Protein AF-A0A521H320-F1 (afdb_monomer_lite)

Structure (mmCIF, N/CA/C/O backbone):
data_AF-A0A521H320-F1
#
_entry.id   AF-A0A521H320-F1
#
loop_
_atom_site.group_PDB
_atom_site.id
_atom_site.type_symbol
_atom_site.label_atom_id
_atom_site.label_alt_id
_atom_site.label_comp_id
_atom_site.label_asym_id
_atom_site.label_entity_id
_atom_site.label_seq_id
_atom_site.pdbx_PDB_ins_code
_atom_site.Cartn_x
_atom_site.Cartn_y
_atom_site.Cartn_z
_atom_site.occupancy
_atom_site.B_iso_or_equiv
_atom_site.auth_seq_id
_atom_site.auth_comp_id
_atom_site.auth_asym_id
_atom_site.auth_atom_id
_atom_site.pdbx_PDB_model_num
ATOM 1 N N . MET A 1 1 ? -1.972 9.508 -14.151 1.00 78.38 1 MET A N 1
ATOM 2 C CA . MET A 1 1 ? -2.881 8.467 -13.636 1.00 78.38 1 MET A CA 1
ATOM 3 C C . MET A 1 1 ? -3.848 8.041 -14.711 1.00 78.38 1 MET A C 1
ATOM 5 O O . MET A 1 1 ? -4.789 8.767 -15.032 1.00 78.38 1 MET A O 1
ATOM 9 N N . LYS A 1 2 ? -3.579 6.862 -15.263 1.00 90.12 2 LYS A N 1
ATOM 10 C CA . LYS A 1 2 ? -4.394 6.186 -16.267 1.00 90.12 2 LYS A CA 1
ATOM 11 C C . LYS A 1 2 ? -5.757 5.791 -15.680 1.00 90.12 2 LYS A C 1
ATOM 13 O O . LYS A 1 2 ? -5.879 5.647 -14.459 1.00 90.12 2 LYS A O 1
ATOM 18 N N . PRO A 1 3 ? -6.789 5.597 -16.524 1.00 93.25 3 PRO A N 1
ATOM 19 C CA . PRO A 1 3 ? -8.136 5.251 -16.061 1.00 93.25 3 PRO A CA 1
ATOM 20 C C . PRO A 1 3 ? -8.188 4.002 -15.168 1.00 93.25 3 PRO A C 1
ATOM 22 O O . PRO A 1 3 ? -8.971 3.945 -14.222 1.00 93.25 3 PRO A O 1
ATOM 25 N N . GLU A 1 4 ? -7.335 3.012 -15.435 1.00 88.62 4 GLU A N 1
ATOM 26 C CA . GLU A 1 4 ? -7.259 1.773 -14.656 1.00 88.62 4 GLU A CA 1
ATOM 27 C C . GLU A 1 4 ? -6.701 2.007 -13.243 1.00 88.62 4 GLU A C 1
ATOM 29 O O . GLU A 1 4 ? -7.351 1.644 -12.260 1.00 88.62 4 GLU A O 1
ATOM 34 N N . THR A 1 5 ? -5.595 2.748 -13.125 1.00 92.69 5 THR A N 1
ATOM 35 C CA . THR A 1 5 ? -5.015 3.174 -11.842 1.00 92.69 5 THR A CA 1
ATOM 36 C C . THR A 1 5 ? -5.993 4.031 -11.033 1.00 92.69 5 THR A C 1
ATOM 38 O O . THR A 1 5 ? -6.102 3.887 -9.816 1.00 92.69 5 THR A O 1
ATOM 41 N N . GLN A 1 6 ? -6.763 4.911 -11.689 1.00 94.06 6 GLN A N 1
ATOM 42 C CA . GLN A 1 6 ? -7.816 5.701 -11.029 1.00 94.06 6 GLN A CA 1
ATOM 43 C C . GLN A 1 6 ? -8.931 4.820 -10.459 1.00 94.06 6 GLN A C 1
ATOM 45 O O . GLN A 1 6 ? -9.415 5.064 -9.351 1.00 94.06 6 GLN A O 1
ATOM 50 N N . LYS A 1 7 ? -9.331 3.778 -11.195 1.00 93.94 7 LYS A N 1
ATOM 51 C CA . LYS A 1 7 ? -10.334 2.813 -10.739 1.00 93.94 7 LYS A CA 1
ATOM 52 C C . LYS A 1 7 ? -9.840 2.032 -9.519 1.00 93.94 7 LYS A C 1
ATOM 54 O O . LYS A 1 7 ? -10.601 1.881 -8.563 1.00 93.94 7 LYS A O 1
ATOM 59 N N . GLN A 1 8 ? -8.586 1.581 -9.524 1.00 93.06 8 GLN A N 1
ATOM 60 C CA . GLN A 1 8 ? -7.976 0.916 -8.367 1.00 93.06 8 GLN A CA 1
ATOM 61 C C . GLN A 1 8 ? -7.874 1.857 -7.168 1.00 93.06 8 GLN A C 1
ATOM 63 O O . GLN A 1 8 ? -8.311 1.486 -6.085 1.00 93.06 8 GLN A O 1
ATOM 68 N N . TYR A 1 9 ? -7.438 3.103 -7.366 1.00 95.44 9 TYR A N 1
ATOM 69 C CA . TYR A 1 9 ? -7.402 4.106 -6.301 1.00 95.44 9 TYR A CA 1
ATOM 70 C C . TYR A 1 9 ? -8.776 4.315 -5.650 1.00 95.44 9 TYR A C 1
ATOM 72 O O . TYR A 1 9 ? -8.900 4.313 -4.425 1.00 95.44 9 TYR A O 1
ATOM 80 N N . ALA A 1 10 ? -9.834 4.443 -6.457 1.00 95.94 10 ALA A N 1
ATOM 81 C CA . ALA A 1 10 ? -11.194 4.586 -5.945 1.00 95.94 10 ALA A CA 1
ATOM 82 C C . ALA A 1 10 ? -11.660 3.348 -5.153 1.00 95.94 10 ALA A C 1
ATOM 84 O O . ALA A 1 10 ? -12.340 3.489 -4.132 1.00 95.94 10 ALA A O 1
ATOM 85 N N . ALA A 1 11 ? -11.285 2.143 -5.596 1.00 94.62 11 ALA A N 1
ATOM 86 C CA . ALA A 1 11 ? -11.575 0.900 -4.885 1.00 94.62 11 ALA A CA 1
ATOM 87 C C . ALA A 1 11 ? -10.834 0.827 -3.538 1.00 94.62 11 ALA A C 1
ATOM 89 O O . ALA A 1 11 ? -11.471 0.575 -2.512 1.00 94.62 11 ALA A O 1
ATOM 90 N N . THR A 1 12 ? -9.536 1.144 -3.518 1.00 94.94 12 THR A N 1
ATOM 91 C CA . THR A 1 12 ? -8.726 1.222 -2.294 1.00 94.94 12 THR A CA 1
ATOM 92 C C . THR A 1 12 ? -9.302 2.234 -1.317 1.00 94.94 12 THR A C 1
ATOM 94 O O . THR A 1 12 ? -9.517 1.915 -0.150 1.00 94.94 12 THR A O 1
ATOM 97 N N . LEU A 1 13 ? -9.676 3.426 -1.788 1.00 95.62 13 LEU A N 1
ATOM 98 C CA . LEU A 1 13 ? -10.275 4.455 -0.940 1.00 95.62 13 LEU A CA 1
ATOM 99 C C . LEU A 1 13 ? -11.570 3.973 -0.266 1.00 95.62 13 LEU A C 1
ATOM 101 O O . LEU A 1 13 ? -11.841 4.319 0.883 1.00 95.62 13 LEU A O 1
ATOM 105 N N . LYS A 1 14 ? -12.384 3.170 -0.960 1.00 95.44 14 LYS A N 1
ATOM 106 C CA . LYS A 1 14 ? -13.608 2.597 -0.385 1.00 95.44 14 LYS A CA 1
ATOM 107 C C . LYS A 1 14 ? -13.296 1.616 0.750 1.00 95.44 14 LYS A C 1
ATOM 109 O O . LYS A 1 14 ? -13.988 1.647 1.765 1.00 95.44 14 LYS A O 1
ATOM 114 N N . ILE A 1 15 ? -12.270 0.783 0.587 1.00 94.31 15 ILE A N 1
ATOM 115 C CA . ILE A 1 15 ? -11.821 -0.171 1.612 1.00 94.31 15 ILE A CA 1
ATOM 116 C C . ILE A 1 15 ? -11.280 0.578 2.833 1.00 94.31 15 ILE A C 1
ATOM 118 O O . ILE A 1 15 ? -11.701 0.305 3.954 1.00 94.31 15 ILE A O 1
ATOM 122 N N . PHE A 1 16 ? -10.446 1.598 2.623 1.00 93.56 16 PHE A N 1
ATOM 123 C CA . PHE A 1 16 ? -9.891 2.399 3.718 1.00 93.56 16 PHE A CA 1
ATOM 124 C C . PHE A 1 16 ? -10.961 3.170 4.492 1.00 93.56 16 PHE A C 1
ATOM 126 O O . PHE A 1 16 ? -10.922 3.195 5.714 1.00 93.56 16 PHE A O 1
ATOM 133 N N . LYS A 1 17 ? -11.995 3.692 3.821 1.00 94.81 17 LYS A N 1
ATOM 134 C CA . LYS A 1 17 ? -13.150 4.289 4.516 1.00 94.81 17 LYS A CA 1
ATOM 135 C C . LYS A 1 17 ? -13.874 3.294 5.428 1.00 94.81 17 LYS A C 1
ATOM 137 O O . LYS A 1 17 ? -14.366 3.685 6.485 1.00 94.81 17 LYS A O 1
ATOM 142 N N . ALA A 1 18 ? -13.971 2.026 5.027 1.00 91.31 18 ALA A N 1
ATOM 143 C CA . ALA A 1 18 ? -14.556 0.985 5.869 1.00 91.31 18 ALA A CA 1
ATOM 144 C C . ALA A 1 18 ? -13.648 0.657 7.068 1.00 91.31 18 ALA A C 1
ATOM 146 O O . ALA A 1 18 ? -14.144 0.554 8.191 1.00 91.31 18 ALA A O 1
ATOM 147 N N . ALA A 1 19 ? -12.331 0.586 6.851 1.00 91.56 19 ALA A N 1
ATOM 148 C CA . ALA A 1 19 ? -11.344 0.408 7.913 1.00 91.56 19 ALA A CA 1
ATOM 149 C C . ALA A 1 19 ? -11.353 1.579 8.920 1.00 91.56 19 ALA A C 1
ATOM 151 O O . ALA A 1 19 ? -11.377 1.351 10.128 1.00 91.56 19 ALA A O 1
ATOM 152 N N . ASP A 1 20 ? -11.446 2.827 8.456 1.00 92.94 20 ASP A N 1
ATOM 153 C CA . ASP A 1 20 ? -11.560 4.018 9.313 1.00 92.94 20 ASP A CA 1
ATOM 154 C C . ASP A 1 20 ? -12.835 3.995 10.163 1.00 92.94 20 ASP A C 1
ATOM 156 O O . ASP A 1 20 ? -12.828 4.346 11.351 1.00 92.94 20 ASP A O 1
ATOM 160 N N . ALA A 1 21 ? -13.950 3.555 9.571 1.00 92.75 21 ALA A N 1
ATOM 161 C CA . ALA A 1 21 ? -15.203 3.377 10.290 1.00 92.75 21 ALA A CA 1
ATOM 162 C C . ALA A 1 21 ? -15.075 2.290 11.368 1.00 92.75 21 ALA A C 1
ATOM 164 O O . ALA A 1 21 ? -15.559 2.486 12.484 1.00 92.75 21 ALA A O 1
ATOM 165 N N . TYR A 1 22 ? -14.392 1.183 11.066 1.00 92.94 22 TYR A N 1
ATOM 166 C CA . TYR A 1 22 ? -14.080 0.127 12.030 1.00 92.94 22 TYR A CA 1
ATOM 167 C C . TYR A 1 22 ? -13.218 0.648 13.193 1.00 92.94 22 TYR A C 1
ATOM 169 O O . TYR A 1 22 ? -13.598 0.489 14.354 1.00 92.94 22 TYR A O 1
ATOM 177 N N . ILE A 1 23 ? -12.122 1.359 12.904 1.00 92.88 23 ILE A N 1
ATOM 178 C CA . ILE A 1 23 ? -11.243 1.968 13.920 1.00 92.88 23 ILE A CA 1
ATOM 179 C C . ILE A 1 23 ? -12.038 2.930 14.811 1.00 92.88 23 ILE A C 1
ATOM 181 O O . ILE A 1 23 ? -11.928 2.900 16.038 1.00 92.88 23 ILE A O 1
ATOM 185 N N . SER A 1 24 ? -12.900 3.747 14.204 1.00 94.69 24 SER A N 1
ATOM 186 C CA . SER A 1 24 ? -13.775 4.667 14.933 1.00 94.69 24 SER A CA 1
ATOM 187 C C . SER A 1 24 ? -14.763 3.937 15.847 1.00 94.69 24 SER A C 1
ATOM 189 O O . SER A 1 24 ? -15.049 4.412 16.945 1.00 94.69 24 SER A O 1
ATOM 191 N N . GLN A 1 25 ? -15.303 2.790 15.424 1.00 94.12 25 GLN A N 1
ATOM 192 C CA . GLN A 1 25 ? -16.171 1.969 16.272 1.00 94.12 25 GLN A CA 1
ATOM 193 C C . GLN A 1 25 ? -15.406 1.343 17.437 1.00 94.12 25 GLN A C 1
ATOM 195 O O . GLN A 1 25 ? -15.910 1.373 18.557 1.00 94.12 25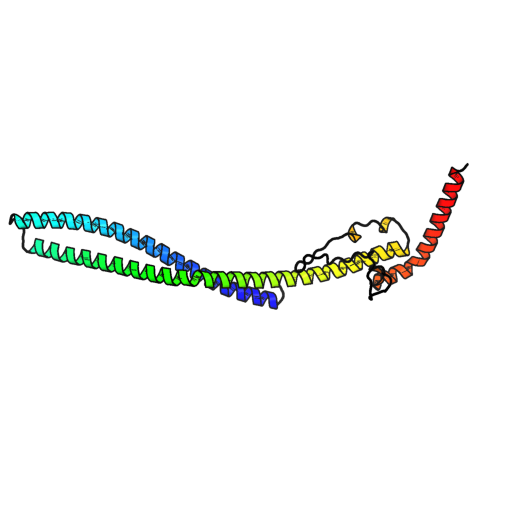 GLN A O 1
ATOM 200 N N . HIS A 1 26 ? -14.198 0.830 17.194 1.00 93.62 26 HIS A N 1
ATOM 201 C CA . HIS A 1 26 ? -13.349 0.274 18.245 1.00 93.62 26 HIS A CA 1
ATOM 202 C C . HIS A 1 26 ? -13.028 1.327 19.310 1.00 93.62 26 HIS A C 1
ATOM 204 O O . HIS A 1 26 ? -13.261 1.103 20.496 1.00 93.62 26 HIS A O 1
ATOM 210 N N . ARG A 1 27 ? -12.627 2.529 18.880 1.00 95.00 27 ARG A N 1
ATOM 211 C CA . ARG A 1 27 ? -12.367 3.659 19.778 1.00 95.00 27 ARG A CA 1
ATOM 212 C C . ARG A 1 27 ? -13.579 4.014 20.641 1.00 95.00 27 ARG A C 1
ATOM 214 O O . ARG A 1 27 ? -13.430 4.214 21.840 1.00 95.00 27 ARG A O 1
ATOM 221 N N . LYS A 1 28 ? -14.783 4.051 20.061 1.00 96.00 28 LYS A N 1
ATOM 222 C CA . LYS A 1 28 ? -16.021 4.316 20.818 1.00 96.00 28 LYS A CA 1
ATOM 223 C C . LYS A 1 28 ? -16.309 3.245 21.869 1.00 96.00 28 LYS A C 1
ATOM 225 O O . LYS A 1 28 ? -16.857 3.565 22.917 1.00 96.00 28 LYS A O 1
ATOM 230 N N . VAL A 1 29 ? -15.978 1.984 21.590 1.00 95.38 29 VAL A N 1
ATOM 231 C CA . VAL A 1 29 ? -16.122 0.897 22.568 1.00 95.38 29 VAL A CA 1
ATOM 232 C C . VAL A 1 29 ? -15.128 1.077 23.713 1.00 95.38 29 VAL A C 1
ATOM 234 O O . VAL A 1 29 ? -15.532 0.982 24.868 1.00 95.38 29 VAL A O 1
ATOM 237 N N . ASP A 1 30 ? -13.873 1.415 23.420 1.00 94.38 30 ASP A N 1
ATOM 238 C CA . ASP A 1 30 ? -12.865 1.687 24.453 1.00 94.38 30 ASP A CA 1
ATOM 239 C C . ASP A 1 30 ? -13.239 2.909 25.317 1.00 94.38 30 ASP A C 1
ATOM 241 O O . ASP A 1 30 ? -13.149 2.859 26.544 1.00 94.38 30 ASP A O 1
ATOM 245 N N . GLU A 1 31 ? -13.744 3.982 24.698 1.00 96.75 31 GLU A N 1
ATOM 246 C CA . GLU A 1 31 ? -14.279 5.157 25.400 1.00 96.75 31 GLU A CA 1
ATOM 247 C C . GLU A 1 31 ? -15.488 4.793 26.283 1.00 96.75 31 GLU A C 1
ATOM 249 O O . GLU A 1 31 ? -15.588 5.263 27.417 1.00 96.75 31 GLU A O 1
ATOM 254 N N . ALA A 1 32 ? -16.378 3.913 25.810 1.00 96.44 32 ALA A N 1
ATOM 255 C CA . ALA A 1 32 ? -17.513 3.429 26.595 1.00 96.44 32 ALA A CA 1
ATOM 256 C C . ALA A 1 32 ? -17.074 2.579 27.798 1.00 96.44 32 ALA A C 1
ATOM 258 O O . ALA A 1 32 ? -17.649 2.721 28.875 1.00 96.44 32 ALA A O 1
ATOM 259 N N . PHE A 1 33 ? -16.037 1.746 27.657 1.00 96.94 33 PHE A N 1
ATOM 260 C CA . PHE A 1 33 ? -15.447 1.026 28.791 1.00 96.94 33 PHE A CA 1
ATOM 261 C C . PHE A 1 33 ? -14.848 1.978 29.827 1.00 96.94 33 PHE A C 1
ATOM 263 O O . PHE A 1 33 ? -15.063 1.788 31.023 1.00 96.94 33 PHE A O 1
ATOM 270 N N . ALA A 1 34 ? -14.131 3.014 29.383 1.00 96.19 34 ALA A N 1
ATOM 271 C CA . ALA A 1 34 ? -13.570 4.016 30.283 1.00 96.19 34 ALA A CA 1
ATOM 272 C C . ALA A 1 34 ? -14.672 4.772 31.046 1.00 96.19 34 ALA A C 1
ATOM 274 O O . ALA A 1 34 ? -14.567 4.952 32.258 1.00 96.19 34 ALA A O 1
ATOM 275 N N . ALA A 1 35 ? -15.753 5.162 30.363 1.00 96.62 35 ALA A N 1
ATOM 276 C CA . ALA A 1 35 ? -16.901 5.810 30.993 1.00 96.62 35 ALA A CA 1
ATOM 277 C C . ALA A 1 35 ? -17.607 4.890 32.005 1.00 96.62 35 ALA A C 1
ATOM 279 O O . ALA A 1 35 ? -17.913 5.320 33.117 1.00 96.62 35 ALA A O 1
ATOM 280 N N . LEU A 1 36 ? -17.804 3.616 31.649 1.00 95.31 36 LEU A N 1
ATOM 281 C CA . LEU A 1 36 ? -18.411 2.620 32.530 1.00 95.31 36 LEU A CA 1
ATOM 282 C C . LEU A 1 36 ? -17.576 2.400 33.801 1.00 95.31 36 LEU A C 1
ATOM 284 O O . LEU A 1 36 ? -18.128 2.242 34.886 1.00 95.31 36 LEU A O 1
ATOM 288 N N . GLU A 1 37 ? -16.247 2.409 33.690 1.00 94.38 37 GLU A N 1
ATOM 289 C CA . GLU A 1 37 ? -15.359 2.256 34.845 1.00 94.38 37 GLU A CA 1
ATOM 290 C C . GLU A 1 37 ? -15.446 3.456 35.801 1.00 94.38 37 GLU A C 1
ATOM 292 O O . GLU A 1 37 ? -15.471 3.272 37.018 1.00 94.38 37 GLU A O 1
ATOM 297 N N . VAL A 1 38 ? -15.572 4.675 35.270 1.00 95.94 38 VAL A N 1
ATOM 298 C CA . VAL A 1 38 ? -15.814 5.881 36.081 1.00 95.94 38 VAL A CA 1
ATOM 299 C C . VAL A 1 38 ? -17.156 5.783 36.813 1.00 95.94 38 VAL A C 1
ATOM 301 O O . VAL A 1 38 ? -17.226 6.053 38.014 1.00 95.94 38 VAL A O 1
ATOM 304 N N . GLU A 1 39 ? -18.214 5.360 36.117 1.00 94.00 39 GLU A N 1
ATOM 305 C CA . GLU A 1 39 ? -19.542 5.168 36.711 1.00 94.00 39 GLU A CA 1
ATOM 306 C C . GLU A 1 39 ? -19.518 4.091 37.804 1.00 94.00 39 GLU A C 1
ATOM 308 O O . GLU A 1 39 ? -20.042 4.307 38.898 1.00 94.00 39 GLU A O 1
ATOM 313 N N . ARG A 1 40 ? -18.829 2.970 37.555 1.00 94.12 40 ARG A N 1
ATOM 314 C CA . ARG A 1 40 ? -18.627 1.892 38.532 1.00 94.12 40 ARG A CA 1
ATOM 315 C C . ARG A 1 40 ? -17.945 2.400 39.795 1.00 94.12 40 ARG A C 1
ATOM 317 O O . ARG A 1 40 ? -18.420 2.121 40.890 1.00 94.12 40 ARG A O 1
ATOM 324 N N . GLN A 1 41 ? -16.864 3.166 39.667 1.00 93.56 41 GLN A N 1
ATOM 325 C CA . GLN A 1 41 ? -16.141 3.710 40.820 1.00 93.56 41 GLN A CA 1
ATOM 326 C C . GLN A 1 41 ? -16.995 4.693 41.632 1.00 93.56 41 GLN A C 1
ATOM 328 O O . GLN A 1 41 ? -16.996 4.643 42.865 1.00 93.56 41 GLN A O 1
ATOM 333 N N . ALA A 1 42 ? -17.743 5.572 40.957 1.00 92.88 42 ALA A N 1
ATOM 334 C CA . ALA A 1 42 ? -18.652 6.508 41.614 1.00 92.88 42 ALA A CA 1
ATOM 335 C C . ALA A 1 42 ? -19.774 5.772 42.364 1.00 92.88 42 ALA A C 1
ATOM 337 O O . ALA A 1 42 ? -20.073 6.086 43.518 1.00 92.88 42 ALA A O 1
ATOM 338 N N . MET A 1 43 ? -20.347 4.753 41.726 1.00 92.12 43 MET A N 1
ATOM 339 C CA . MET A 1 43 ? -21.392 3.917 42.296 1.00 92.12 43 MET A CA 1
ATOM 340 C C . MET A 1 43 ? -20.882 3.094 43.487 1.00 92.12 43 MET A C 1
ATOM 342 O O . MET A 1 43 ? -21.518 3.108 44.536 1.00 92.12 43 MET A O 1
ATOM 346 N N . GLU A 1 44 ? -19.703 2.473 43.403 1.00 91.44 44 GLU A N 1
ATOM 347 C CA . GLU A 1 44 ? -19.098 1.742 44.526 1.00 91.44 44 GLU A CA 1
ATOM 348 C C . GLU A 1 44 ? -18.850 2.630 45.743 1.00 91.44 44 GLU A C 1
ATOM 350 O O . GLU A 1 44 ? -19.045 2.196 46.881 1.00 91.44 44 GLU A O 1
ATOM 355 N N . LYS A 1 45 ? -18.428 3.878 45.520 1.00 93.38 45 LYS A N 1
ATOM 356 C CA . LYS A 1 45 ? -18.276 4.851 46.601 1.00 93.38 45 LYS A CA 1
ATOM 357 C C . LYS A 1 45 ? -19.627 5.151 47.259 1.00 93.38 45 LYS A C 1
ATOM 359 O O . LYS A 1 45 ? -19.738 5.019 48.476 1.00 93.38 45 LYS A O 1
ATOM 364 N N . GLY A 1 46 ? -20.651 5.473 46.466 1.00 91.06 46 GLY A N 1
ATOM 365 C CA . GLY A 1 46 ? -21.999 5.741 46.976 1.00 91.06 46 GLY A CA 1
ATOM 366 C C . GLY A 1 46 ? -22.629 4.532 47.679 1.00 91.06 46 GLY A C 1
ATOM 367 O O . GLY A 1 46 ? -23.281 4.678 48.709 1.00 91.06 46 GLY A O 1
ATOM 368 N N . HIS A 1 47 ? -22.384 3.317 47.181 1.00 92.94 47 HIS A N 1
ATOM 369 C CA . HIS A 1 47 ? -22.853 2.072 47.795 1.00 92.94 47 HIS A CA 1
ATOM 370 C C . HIS A 1 47 ? -22.186 1.812 49.141 1.00 92.94 47 HIS A C 1
ATOM 372 O O . HIS A 1 47 ? -22.870 1.429 50.085 1.00 92.94 47 HIS A O 1
ATOM 378 N N . LYS A 1 48 ? -20.876 2.055 49.268 1.00 92.69 48 LYS A N 1
ATOM 379 C CA . LYS A 1 48 ? -20.170 1.949 50.556 1.00 92.69 48 LYS A CA 1
ATOM 380 C C . LYS A 1 48 ? -20.727 2.926 51.588 1.00 92.69 48 LYS A C 1
ATOM 382 O O . LYS A 1 48 ? -20.951 2.532 52.730 1.00 92.69 48 LYS A O 1
ATOM 387 N N . GLU A 1 49 ? -20.966 4.172 51.185 1.00 92.69 49 GLU A N 1
ATOM 388 C CA . GLU A 1 49 ? -21.569 5.197 52.044 1.00 92.69 49 GLU A CA 1
ATOM 389 C C . GLU A 1 49 ? -22.983 4.784 52.481 1.00 92.69 49 GLU A C 1
ATOM 391 O O . GLU A 1 49 ? -23.282 4.784 53.676 1.00 92.69 49 GLU A O 1
ATOM 396 N N . PHE A 1 50 ? -23.817 4.322 51.542 1.00 93.12 50 PHE A N 1
ATOM 397 C CA . PHE A 1 50 ? -25.159 3.822 51.839 1.00 93.12 50 PHE A CA 1
ATOM 398 C C . PHE A 1 50 ? -25.143 2.621 52.794 1.00 93.12 50 PHE A C 1
ATOM 400 O O . PHE A 1 50 ? -25.899 2.605 53.762 1.00 93.12 50 PHE A O 1
ATOM 407 N N . LEU A 1 51 ? -24.273 1.631 52.565 1.00 90.19 51 LEU A N 1
ATOM 408 C CA . LEU A 1 51 ? -24.163 0.447 53.424 1.00 90.19 51 LEU A CA 1
ATOM 409 C C . LEU A 1 51 ? -23.713 0.804 54.845 1.00 90.19 51 LEU A C 1
ATOM 411 O O . LEU A 1 51 ? -24.205 0.205 55.801 1.00 90.19 51 LEU A O 1
ATOM 415 N N . ALA A 1 52 ? -22.832 1.795 55.006 1.00 91.56 52 ALA A N 1
ATOM 416 C CA . ALA A 1 52 ? -22.452 2.296 56.325 1.00 91.56 52 ALA A CA 1
ATOM 417 C C . ALA A 1 52 ? -23.652 2.928 57.051 1.00 91.56 52 ALA A C 1
ATOM 419 O O . ALA A 1 52 ? -23.915 2.609 58.212 1.00 91.56 52 ALA A O 1
ATOM 420 N N . THR A 1 53 ? -24.431 3.772 56.364 1.00 89.81 53 THR A N 1
ATOM 421 C CA . THR A 1 53 ? -25.657 4.364 56.925 1.00 89.81 53 THR A CA 1
ATOM 422 C C . THR A 1 53 ? -26.709 3.303 57.251 1.00 89.81 53 THR A C 1
ATOM 424 O O . THR A 1 53 ? -27.270 3.316 58.345 1.00 89.81 53 THR A O 1
ATOM 427 N N . ALA A 1 54 ? -26.939 2.350 56.348 1.00 89.75 54 ALA A N 1
ATOM 428 C CA . ALA A 1 54 ? -27.865 1.240 56.548 1.00 89.75 54 ALA A CA 1
ATOM 429 C C . ALA A 1 54 ? -27.464 0.369 57.749 1.00 89.75 54 ALA A C 1
ATOM 431 O O . ALA A 1 54 ? -28.316 0.023 58.562 1.00 89.75 54 ALA A O 1
ATOM 432 N N . GLY A 1 55 ? -26.169 0.076 57.913 1.00 88.50 55 GLY A N 1
ATOM 433 C CA . GLY A 1 55 ? -25.652 -0.656 59.070 1.00 88.50 55 GLY A CA 1
ATOM 434 C C . GLY A 1 55 ? -25.877 0.082 60.393 1.00 88.50 55 GLY A C 1
ATOM 435 O O . GLY A 1 55 ? -26.252 -0.538 61.386 1.00 88.50 55 GLY A O 1
ATOM 436 N N . HIS A 1 56 ? -25.721 1.410 60.410 1.00 88.19 56 HIS A N 1
ATOM 437 C CA . HIS A 1 56 ? -26.044 2.224 61.586 1.00 88.19 56 HIS A CA 1
ATOM 438 C C . HIS A 1 56 ? -27.542 2.232 61.914 1.00 88.19 56 HIS A C 1
ATOM 440 O O . HIS A 1 56 ? -27.905 2.177 63.090 1.00 88.19 56 HIS A O 1
ATOM 446 N N . ILE A 1 57 ? -28.404 2.286 60.896 1.00 87.38 57 ILE A N 1
ATOM 447 C CA . ILE A 1 57 ? -29.859 2.209 61.072 1.00 87.38 57 ILE A CA 1
ATOM 448 C C . ILE A 1 57 ? -30.253 0.831 61.614 1.00 87.38 57 ILE A C 1
ATOM 450 O O . ILE A 1 57 ? -30.977 0.760 62.602 1.00 87.38 57 ILE A O 1
ATOM 454 N N . GLU A 1 58 ? -29.723 -0.260 61.056 1.00 84.50 58 GLU A N 1
ATOM 455 C CA . GLU A 1 58 ? -30.020 -1.613 61.546 1.00 84.50 58 GLU A CA 1
ATOM 456 C C . GLU A 1 58 ? -29.515 -1.821 62.984 1.00 84.50 58 GLU A C 1
ATOM 458 O O . GLU A 1 58 ? -30.214 -2.409 63.806 1.00 84.50 58 GLU A O 1
ATOM 463 N N . ALA A 1 59 ? -28.349 -1.272 63.342 1.00 86.75 59 ALA A N 1
ATOM 464 C CA . ALA A 1 59 ? -27.851 -1.316 64.717 1.00 86.75 59 ALA A CA 1
ATOM 465 C C . ALA A 1 59 ? -28.789 -0.597 65.703 1.00 86.75 59 ALA A C 1
ATOM 467 O O . ALA A 1 59 ? -29.082 -1.132 66.772 1.00 86.75 59 ALA A O 1
ATOM 468 N N . ARG A 1 60 ? -29.312 0.584 65.339 1.00 86.12 60 ARG A N 1
ATOM 469 C CA . ARG A 1 60 ? -30.327 1.288 66.144 1.00 86.12 60 ARG A CA 1
ATOM 470 C C . ARG A 1 60 ? -31.652 0.528 66.197 1.00 86.12 60 ARG A C 1
ATOM 472 O O . ARG A 1 60 ? -32.309 0.528 67.235 1.00 86.12 60 ARG A O 1
ATOM 479 N N . ARG A 1 61 ? -32.028 -0.165 65.118 1.00 85.38 61 ARG A N 1
ATOM 480 C CA . ARG A 1 61 ? -33.225 -1.018 65.080 1.00 85.38 61 ARG A CA 1
ATOM 481 C C . ARG A 1 61 ? -33.146 -2.147 66.092 1.00 85.38 61 ARG A C 1
ATOM 483 O O . ARG A 1 61 ? -34.113 -2.388 66.809 1.00 85.38 61 ARG A O 1
ATOM 490 N N . LEU A 1 62 ? -31.983 -2.787 66.204 1.00 84.00 62 LEU A N 1
ATOM 491 C CA . LEU A 1 62 ? -31.727 -3.831 67.200 1.00 84.00 62 LEU A CA 1
ATOM 492 C C . LEU A 1 62 ? -31.786 -3.311 68.646 1.00 84.00 62 LEU A C 1
ATOM 494 O O . LEU A 1 62 ? -32.096 -4.081 69.551 1.00 84.00 62 LEU A O 1
ATOM 498 N N . LEU A 1 63 ? -31.532 -2.016 68.860 1.00 87.00 63 LEU A N 1
ATOM 499 C CA . LEU A 1 63 ? -31.680 -1.336 70.153 1.00 87.00 63 LEU A CA 1
ATOM 500 C C . LEU A 1 63 ? -33.112 -0.828 70.416 1.00 87.00 63 LEU A C 1
ATOM 502 O O . LEU A 1 63 ? -33.391 -0.332 71.504 1.00 87.00 63 LEU A O 1
ATOM 506 N N . GLY A 1 64 ? -34.027 -0.965 69.449 1.00 82.75 64 GLY A N 1
ATOM 507 C CA . GLY A 1 64 ? -35.410 -0.485 69.549 1.00 82.75 64 GLY A CA 1
ATOM 508 C C . GLY A 1 64 ? -35.579 1.022 69.313 1.00 82.75 64 GLY A C 1
ATOM 509 O O . GLY A 1 64 ? -36.617 1.577 69.660 1.00 82.75 64 GLY A O 1
ATOM 510 N N . GLU A 1 65 ? -34.580 1.690 68.730 1.00 82.19 65 GLU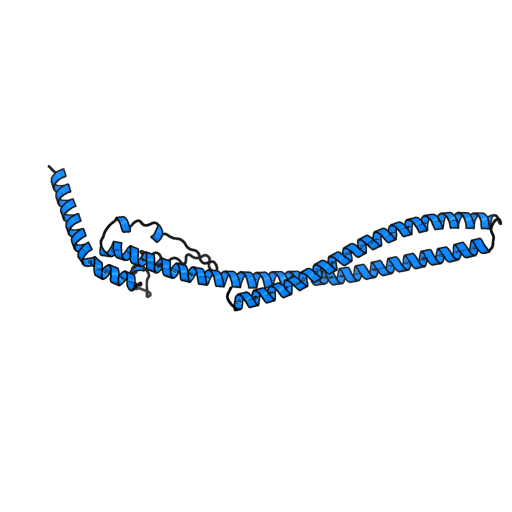 A N 1
ATOM 511 C CA . GLU A 1 65 ? -34.506 3.157 68.608 1.00 82.19 65 GLU A CA 1
ATOM 512 C C . GLU A 1 65 ? -34.939 3.700 67.230 1.00 82.19 65 GLU A C 1
ATOM 514 O O . GLU A 1 65 ? -34.808 4.896 66.969 1.00 82.19 65 GLU A O 1
ATOM 519 N N . THR A 1 66 ? -35.426 2.851 66.321 1.00 76.50 66 THR A N 1
ATOM 520 C CA . THR A 1 66 ? -35.792 3.246 64.944 1.00 76.50 66 THR A CA 1
ATOM 521 C C . THR A 1 66 ? -37.271 3.092 64.647 1.00 76.50 66 THR A C 1
ATOM 523 O O . THR A 1 66 ? -37.960 2.255 65.228 1.00 76.50 66 THR A O 1
ATOM 526 N N . THR A 1 67 ? -37.731 3.831 63.642 1.00 79.62 67 THR A N 1
ATOM 527 C CA . THR A 1 67 ? -39.089 3.731 63.114 1.00 79.62 67 THR A CA 1
ATOM 528 C C . THR A 1 67 ? -39.203 2.666 62.018 1.00 79.62 67 THR A C 1
ATOM 530 O O . THR A 1 67 ? -38.224 2.258 61.391 1.00 79.62 67 THR A O 1
ATOM 533 N N . GLU A 1 68 ? -40.429 2.223 61.743 1.00 78.06 68 GLU A N 1
ATOM 534 C CA . GLU A 1 68 ? -40.725 1.323 60.620 1.00 78.06 68 GLU A CA 1
ATOM 535 C C . GLU A 1 68 ? -40.376 1.963 59.259 1.00 78.06 68 GLU A C 1
ATOM 537 O O . GLU A 1 68 ? -39.934 1.276 58.337 1.00 78.06 68 GLU A O 1
ATOM 542 N N . ALA A 1 69 ? -40.471 3.295 59.166 1.00 80.81 69 ALA A N 1
ATOM 543 C CA . ALA A 1 69 ? -40.072 4.068 57.992 1.00 80.81 69 ALA A CA 1
ATOM 544 C C . ALA A 1 69 ? -38.567 3.942 57.685 1.00 80.81 69 ALA A C 1
ATOM 546 O O . ALA A 1 69 ? -38.196 3.779 56.522 1.00 80.81 69 ALA A O 1
ATOM 547 N N . ASP A 1 70 ? -37.707 3.921 58.711 1.00 82.69 70 ASP A N 1
ATOM 548 C CA . ASP A 1 70 ? -36.253 3.768 58.541 1.00 82.69 70 ASP A CA 1
ATOM 549 C C . ASP A 1 70 ? -35.900 2.399 57.929 1.00 82.69 70 ASP A C 1
ATOM 551 O O . ASP A 1 70 ? -35.044 2.287 57.048 1.00 82.69 70 ASP A O 1
ATOM 555 N N . SER A 1 71 ? -36.614 1.348 58.342 1.00 81.25 71 SER A N 1
ATOM 556 C CA . SER A 1 71 ? -36.420 -0.018 57.829 1.00 81.25 71 SER A CA 1
ATOM 557 C C . SER A 1 71 ? -36.879 -0.161 56.372 1.00 81.25 71 SER A C 1
ATOM 559 O O . SER A 1 71 ? -36.221 -0.819 55.557 1.00 81.25 71 SER A O 1
ATOM 561 N N . GLN A 1 72 ? -38.000 0.477 56.017 1.00 85.88 72 GLN A N 1
ATOM 562 C C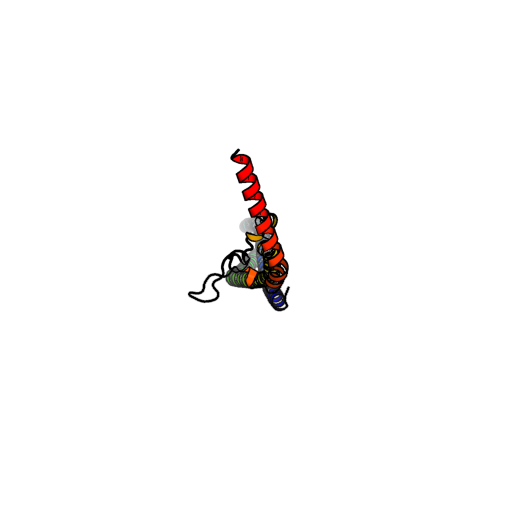A . GLN A 1 72 ? -38.492 0.516 54.637 1.00 85.88 72 GLN A CA 1
ATOM 563 C C . GLN A 1 72 ? -37.532 1.279 53.717 1.00 85.88 72 GLN A C 1
ATOM 565 O O . GLN A 1 72 ? -37.252 0.819 52.608 1.00 85.88 72 GLN A O 1
ATOM 570 N N . GLN A 1 73 ? -36.967 2.394 54.189 1.00 87.31 73 GLN A N 1
ATOM 571 C CA . GLN A 1 73 ? -35.999 3.186 53.432 1.00 87.31 73 GLN A CA 1
ATOM 572 C C . GLN A 1 73 ? -34.706 2.405 53.146 1.00 87.31 73 GLN A C 1
ATOM 574 O O . GLN A 1 73 ? -34.226 2.412 52.010 1.00 87.31 73 GLN A O 1
ATOM 579 N N . VAL A 1 74 ? -34.167 1.679 54.134 1.00 89.19 74 VAL A N 1
ATOM 580 C CA . VAL A 1 74 ? -32.985 0.819 53.938 1.00 89.19 74 VAL A CA 1
ATOM 581 C C . VAL A 1 74 ? -33.272 -0.303 52.938 1.00 89.19 74 VAL A C 1
ATOM 583 O O . VAL A 1 74 ? -32.474 -0.545 52.033 1.00 89.19 74 VAL A O 1
ATOM 586 N N . SER A 1 75 ? -34.431 -0.955 53.045 1.00 88.75 75 SER A N 1
ATOM 587 C CA . SER A 1 75 ? -34.819 -2.050 52.144 1.00 88.75 75 SER A CA 1
ATOM 588 C C . SER A 1 75 ? -34.956 -1.583 50.690 1.00 88.75 75 SER A C 1
ATOM 590 O O . SER A 1 75 ? -34.455 -2.235 49.771 1.00 88.75 75 SER A O 1
ATOM 592 N N . ALA A 1 76 ? -35.588 -0.424 50.475 1.00 90.19 76 ALA A N 1
ATOM 593 C CA . ALA A 1 76 ? -35.713 0.189 49.156 1.00 90.19 76 ALA A CA 1
ATOM 594 C C . ALA A 1 76 ? -34.346 0.593 48.576 1.00 90.19 76 ALA A C 1
ATOM 596 O O . ALA A 1 76 ? -34.072 0.334 47.403 1.00 90.19 76 ALA A O 1
ATOM 597 N N . GLY A 1 77 ? -33.459 1.162 49.399 1.00 91.25 77 GLY A N 1
ATOM 598 C CA . GLY A 1 77 ? -32.108 1.525 48.972 1.00 91.25 77 GLY A CA 1
ATOM 599 C C . GLY A 1 77 ? -31.243 0.312 48.608 1.00 91.25 77 GLY A C 1
ATOM 600 O O . GLY A 1 77 ? -30.539 0.350 47.603 1.00 91.25 77 GLY A O 1
ATOM 601 N N . LEU A 1 78 ? -31.348 -0.806 49.339 1.00 91.94 78 LEU A N 1
ATOM 602 C CA . LEU A 1 78 ? -30.652 -2.057 48.997 1.00 91.94 78 LEU A CA 1
ATOM 603 C C . LEU A 1 78 ? -31.121 -2.640 47.654 1.00 91.94 78 LEU A C 1
ATOM 605 O O . LEU A 1 78 ? -30.302 -3.125 46.872 1.00 91.94 78 LEU A O 1
ATOM 609 N N . LEU A 1 79 ? -32.423 -2.564 47.358 1.00 92.69 79 LEU A N 1
ATOM 610 C CA . LEU A 1 79 ? -32.958 -2.960 46.050 1.00 92.69 79 LEU A CA 1
ATOM 611 C C . LEU A 1 79 ? -32.408 -2.077 44.925 1.00 92.69 79 LEU A C 1
ATOM 613 O O . LEU A 1 79 ? -32.025 -2.595 43.878 1.00 92.69 79 LEU A O 1
ATOM 617 N N . GLN A 1 80 ? -32.318 -0.765 45.150 1.00 92.62 80 GLN A N 1
ATOM 618 C CA . GLN A 1 80 ? -31.752 0.175 44.182 1.00 92.62 80 GLN A CA 1
ATOM 619 C C . GLN A 1 80 ? -30.256 -0.078 43.936 1.00 92.62 80 GLN A C 1
ATOM 621 O O . GLN A 1 80 ? -29.814 -0.062 42.790 1.00 92.62 80 GLN A O 1
ATOM 626 N N . VAL A 1 81 ? -29.486 -0.355 44.992 1.00 92.75 81 VAL A N 1
ATOM 627 C CA . VAL A 1 81 ? -28.066 -0.740 44.910 1.00 92.75 81 VAL A CA 1
ATOM 628 C C . VAL A 1 81 ? -27.891 -1.970 44.022 1.00 92.75 81 VAL A C 1
ATOM 630 O O . VAL A 1 81 ? -27.070 -1.957 43.103 1.00 92.75 81 VAL A O 1
ATOM 633 N N . ARG A 1 82 ? -28.701 -3.008 44.253 1.00 92.00 82 ARG A N 1
ATOM 634 C CA . ARG A 1 82 ? -28.675 -4.239 43.460 1.00 92.00 82 ARG A CA 1
ATOM 635 C C . ARG A 1 82 ? -29.046 -3.989 41.996 1.00 92.00 82 ARG A C 1
ATOM 637 O O . ARG A 1 82 ? -28.320 -4.427 41.114 1.00 92.00 82 ARG A O 1
ATOM 644 N N . ASP A 1 83 ? -30.130 -3.260 41.730 1.00 93.94 83 ASP A N 1
ATOM 645 C CA . ASP A 1 83 ? -30.557 -2.927 40.362 1.00 93.94 83 ASP A CA 1
ATOM 646 C C . ASP A 1 83 ? -29.475 -2.137 39.606 1.00 93.94 83 ASP A C 1
ATOM 648 O O . ASP A 1 83 ? -29.188 -2.422 38.444 1.00 93.94 83 ASP A O 1
ATOM 652 N N . GLN A 1 84 ? -28.792 -1.198 40.267 1.00 93.19 84 GLN A N 1
ATOM 653 C CA . GLN A 1 84 ? -27.656 -0.495 39.667 1.00 93.19 84 GLN A CA 1
ATOM 654 C C . GLN A 1 84 ? -26.485 -1.445 39.353 1.00 93.19 84 GLN A C 1
ATOM 656 O O . GLN A 1 84 ? -25.866 -1.315 38.296 1.00 93.19 84 GLN A O 1
ATOM 661 N N . GLN A 1 85 ? -26.174 -2.399 40.240 1.00 92.81 85 GLN A N 1
ATOM 662 C CA . GLN A 1 85 ? -25.115 -3.396 40.018 1.00 92.81 85 GLN A CA 1
ATOM 663 C C . GLN A 1 85 ? -25.441 -4.317 38.844 1.00 92.81 85 GLN A C 1
ATOM 665 O O . GLN A 1 85 ? -24.593 -4.515 37.971 1.00 92.81 85 GLN A O 1
ATOM 670 N N . ASP A 1 86 ? -26.679 -4.804 38.780 1.00 94.44 86 ASP A N 1
ATOM 671 C CA . ASP A 1 86 ? -27.164 -5.654 37.695 1.00 94.44 86 ASP A CA 1
ATOM 672 C C . ASP A 1 86 ? -27.097 -4.907 36.348 1.00 94.44 86 ASP A C 1
ATOM 674 O O . ASP A 1 86 ? -26.640 -5.462 35.344 1.00 94.44 86 ASP A O 1
ATOM 678 N N . ARG A 1 87 ? -27.450 -3.612 36.323 1.00 93.94 87 ARG A N 1
ATOM 679 C CA . ARG A 1 87 ? -27.336 -2.760 35.125 1.00 93.94 87 ARG A CA 1
ATOM 680 C C . ARG A 1 87 ? -25.894 -2.550 34.672 1.00 93.94 87 ARG A C 1
ATOM 682 O O . ARG A 1 87 ? -25.625 -2.691 33.480 1.00 93.94 87 ARG A O 1
ATOM 689 N N . LEU A 1 88 ? -24.964 -2.247 35.584 1.00 94.00 88 LEU A N 1
ATOM 690 C CA . LEU A 1 88 ? -23.547 -2.093 35.226 1.00 94.00 88 LEU A CA 1
ATOM 691 C C . LEU A 1 88 ? -22.941 -3.408 34.729 1.00 94.00 88 LEU A C 1
ATOM 693 O O . LEU A 1 88 ? -22.190 -3.405 33.751 1.00 94.00 88 LEU A O 1
ATOM 697 N N . ALA A 1 89 ? -23.280 -4.533 35.360 1.00 93.25 89 ALA A N 1
ATOM 698 C CA . ALA A 1 89 ? -22.828 -5.849 34.923 1.00 93.25 89 ALA A CA 1
ATOM 699 C C . ALA A 1 89 ? -23.348 -6.182 33.514 1.00 93.25 89 ALA A C 1
ATOM 701 O O . ALA A 1 89 ? -22.571 -6.607 32.654 1.00 93.25 89 ALA A O 1
ATOM 702 N N . ALA A 1 90 ? -24.632 -5.920 33.247 1.00 95.88 90 ALA A N 1
ATOM 703 C CA . ALA A 1 90 ? -25.230 -6.106 31.928 1.00 95.88 90 ALA A CA 1
ATOM 704 C C . ALA A 1 90 ? -24.584 -5.200 30.865 1.00 95.88 90 ALA A C 1
ATOM 706 O O . ALA A 1 90 ? -24.229 -5.674 29.784 1.00 95.88 90 ALA A O 1
ATOM 707 N N . ALA A 1 91 ? -24.367 -3.918 31.178 1.00 95.31 91 ALA A N 1
ATOM 708 C CA . ALA A 1 91 ? -23.712 -2.970 30.279 1.00 95.31 91 ALA A CA 1
ATOM 709 C C . ALA A 1 91 ? -22.268 -3.386 29.958 1.00 95.31 91 ALA A C 1
ATOM 711 O O . ALA A 1 91 ? -21.869 -3.380 28.791 1.00 95.31 91 ALA A O 1
ATOM 712 N N . ARG A 1 92 ? -21.504 -3.834 30.965 1.00 95.88 92 ARG A N 1
ATOM 713 C CA . ARG A 1 92 ? -20.157 -4.383 30.764 1.00 95.88 92 ARG A CA 1
ATOM 714 C C . ARG A 1 92 ? -20.179 -5.603 29.851 1.00 95.88 92 ARG A C 1
ATOM 716 O O . ARG A 1 92 ? -19.410 -5.657 28.899 1.00 95.88 92 ARG A O 1
ATOM 723 N N . SER A 1 93 ? -21.070 -6.561 30.112 1.00 96.50 93 SER A N 1
ATOM 724 C CA . SER A 1 93 ? -21.187 -7.776 29.299 1.00 96.50 93 SER A CA 1
ATOM 725 C C . SER A 1 93 ? -21.534 -7.460 27.842 1.00 96.50 93 SER A C 1
ATOM 727 O O . SER A 1 93 ? -20.986 -8.083 26.935 1.00 96.50 93 SER A O 1
ATOM 729 N N . ALA A 1 94 ? -22.414 -6.485 27.602 1.00 95.94 94 ALA A N 1
ATOM 730 C CA . ALA A 1 94 ? -22.763 -6.049 26.253 1.00 95.94 94 ALA A CA 1
ATOM 731 C C . ALA A 1 94 ? -21.572 -5.396 25.525 1.00 95.94 94 ALA A C 1
ATOM 733 O O . ALA A 1 94 ? -21.372 -5.631 24.331 1.00 95.94 94 ALA A O 1
ATOM 734 N N . LEU A 1 95 ? -20.764 -4.599 26.234 1.00 96.00 95 LEU A N 1
ATOM 735 C CA . LEU A 1 95 ? -19.545 -4.006 25.678 1.00 96.00 95 LEU A CA 1
ATOM 736 C C . LEU A 1 95 ? -18.476 -5.060 25.368 1.00 96.00 95 LEU A C 1
ATOM 738 O O . LEU A 1 95 ? -17.841 -4.968 24.319 1.00 96.00 95 LEU A O 1
ATOM 742 N N . GLU A 1 96 ? -18.306 -6.075 26.219 1.00 96.06 96 GLU A N 1
ATOM 743 C CA . GLU A 1 96 ? -17.359 -7.177 25.982 1.00 96.06 96 GLU A CA 1
ATOM 744 C C . GLU A 1 96 ? -17.734 -7.990 24.738 1.00 96.06 96 GLU A C 1
ATOM 746 O O . GLU A 1 96 ? -16.882 -8.243 23.885 1.00 96.06 96 GLU A O 1
ATOM 751 N N . GLU A 1 97 ? -19.015 -8.326 24.562 1.00 96.25 97 GLU A N 1
ATOM 752 C CA . GLU A 1 97 ? -19.464 -9.053 23.367 1.00 96.25 97 GLU A CA 1
ATOM 753 C C . GLU A 1 97 ? -19.278 -8.215 22.092 1.00 96.25 97 GLU A C 1
ATOM 755 O O . GLU A 1 97 ? -18.838 -8.710 21.048 1.00 96.25 97 GLU A O 1
ATOM 760 N N . ARG A 1 98 ? -19.538 -6.905 22.180 1.00 94.38 98 ARG A N 1
ATOM 761 C CA . ARG A 1 98 ? -19.294 -5.979 21.070 1.00 94.38 98 ARG A CA 1
ATOM 762 C C . ARG A 1 98 ? -17.807 -5.863 20.741 1.00 94.38 98 ARG A C 1
ATOM 764 O O . ARG A 1 98 ? -17.453 -5.861 19.562 1.00 94.38 98 ARG A O 1
ATOM 771 N N . LYS A 1 99 ? -16.942 -5.792 21.755 1.00 94.69 99 LYS A N 1
ATOM 772 C CA . LYS A 1 99 ? -15.485 -5.766 21.587 1.00 94.69 99 LYS A CA 1
ATOM 773 C C . LYS A 1 99 ? -14.997 -7.042 20.920 1.00 94.69 99 LYS A C 1
ATOM 775 O O . LYS A 1 99 ? -14.297 -6.958 19.921 1.00 94.69 99 LYS A O 1
ATOM 780 N N . LYS A 1 100 ? -15.445 -8.205 21.394 1.00 94.81 100 LYS A N 1
ATOM 781 C CA . LYS A 1 100 ? -15.132 -9.508 20.798 1.00 94.81 100 LYS A CA 1
ATOM 782 C C . LYS A 1 100 ? -15.543 -9.580 19.327 1.00 94.81 100 LYS A C 1
ATOM 784 O O . LYS A 1 100 ? -14.754 -10.020 18.494 1.00 94.81 100 LYS A O 1
ATOM 789 N N . THR A 1 101 ? -16.744 -9.103 19.001 1.00 93.12 101 THR A N 1
ATOM 790 C CA . THR A 1 101 ? -17.243 -9.059 17.618 1.00 93.12 101 THR A CA 1
ATOM 791 C C . THR A 1 101 ? -16.369 -8.175 16.727 1.00 93.12 101 THR A C 1
ATOM 793 O O . THR A 1 101 ? -16.046 -8.570 15.610 1.00 93.12 101 THR A O 1
ATOM 796 N N . LEU A 1 102 ? -15.959 -6.998 17.213 1.00 92.69 102 LEU A N 1
ATOM 797 C CA . LEU A 1 102 ? -15.050 -6.115 16.478 1.00 92.69 102 LEU A CA 1
ATOM 798 C C . LEU A 1 102 ? -13.663 -6.748 16.329 1.00 92.69 102 LEU A C 1
ATOM 800 O O . LEU A 1 102 ? -13.150 -6.824 15.220 1.00 92.69 102 LEU A O 1
ATOM 804 N N . SER A 1 103 ? -13.084 -7.280 17.407 1.00 91.31 103 SER A N 1
ATOM 805 C CA . SER A 1 103 ? -11.768 -7.922 17.368 1.00 91.31 103 SER A CA 1
ATOM 806 C C . SER A 1 103 ? -11.719 -9.102 16.396 1.00 91.31 103 SER A C 1
ATOM 808 O O . SER A 1 103 ? -10.711 -9.273 15.723 1.00 91.31 103 SER A O 1
ATOM 810 N N . ALA A 1 104 ? -12.807 -9.861 16.240 1.00 91.56 104 ALA A N 1
ATOM 811 C CA . ALA A 1 104 ? -12.890 -10.936 15.249 1.00 91.56 104 ALA A CA 1
ATOM 812 C C . ALA A 1 104 ? -12.837 -10.443 13.786 1.00 91.56 104 ALA A C 1
ATOM 814 O O . ALA A 1 104 ? -12.584 -11.233 12.883 1.00 91.56 104 ALA A O 1
ATOM 815 N N . GLN A 1 105 ? -13.077 -9.153 13.532 1.00 91.62 105 GLN A N 1
ATOM 816 C CA . GLN A 1 105 ? -13.046 -8.558 12.192 1.00 91.62 105 GLN A CA 1
ATOM 817 C C . GLN A 1 105 ? -11.696 -7.913 11.851 1.00 91.62 105 GLN A C 1
ATOM 819 O O . GLN A 1 105 ? -11.493 -7.536 10.697 1.00 91.62 105 GLN A O 1
ATOM 824 N N . ILE A 1 106 ? -10.777 -7.770 12.814 1.00 90.81 106 ILE A N 1
ATOM 825 C CA . ILE A 1 106 ? -9.542 -6.998 12.616 1.00 90.81 106 ILE A CA 1
ATOM 826 C C . ILE A 1 106 ? -8.647 -7.592 11.527 1.00 90.81 106 ILE A C 1
ATOM 828 O O . ILE A 1 106 ? -8.138 -6.850 10.691 1.00 90.81 106 ILE A O 1
ATOM 832 N N . GLU A 1 107 ? -8.501 -8.918 11.509 1.00 89.94 107 GLU A N 1
ATOM 833 C CA . GLU A 1 107 ? -7.669 -9.631 10.537 1.00 89.94 107 GLU A CA 1
ATOM 834 C C . GLU A 1 107 ? -8.217 -9.428 9.125 1.00 89.94 107 GLU A C 1
ATOM 836 O O . GLU A 1 107 ? -7.493 -8.965 8.249 1.00 89.94 107 GLU A O 1
ATOM 841 N N . ALA A 1 108 ? -9.524 -9.624 8.930 1.00 91.19 108 ALA A N 1
ATOM 842 C CA . ALA A 1 108 ? -10.174 -9.419 7.638 1.00 91.19 108 ALA A CA 1
ATOM 843 C C . ALA A 1 108 ? -10.063 -7.966 7.137 1.00 91.19 108 ALA A C 1
ATOM 845 O O . ALA A 1 108 ? -9.853 -7.731 5.947 1.00 91.19 108 ALA A O 1
ATOM 846 N N . GLN A 1 109 ? -10.187 -6.978 8.032 1.00 91.94 109 GLN A N 1
ATOM 847 C CA . GLN A 1 109 ? -10.011 -5.565 7.672 1.00 91.94 109 GLN A CA 1
ATOM 848 C C . GLN A 1 109 ? -8.559 -5.259 7.283 1.00 91.94 109 GLN A C 1
ATOM 850 O O . GLN A 1 109 ? -8.322 -4.562 6.294 1.00 91.94 109 GLN A O 1
ATOM 855 N N . ALA A 1 110 ? -7.589 -5.794 8.029 1.00 91.50 110 ALA A N 1
ATOM 856 C CA . ALA A 1 110 ? -6.170 -5.612 7.750 1.00 91.50 110 ALA A CA 1
ATOM 857 C C . ALA A 1 110 ? -5.757 -6.28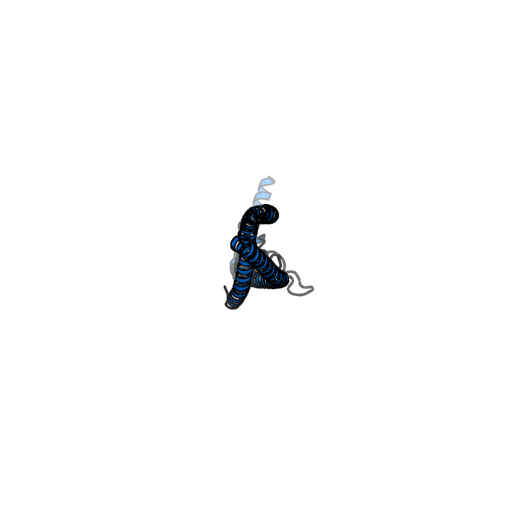1 6.430 1.00 91.50 110 ALA A C 1
ATOM 859 O O . ALA A 1 110 ? -5.063 -5.664 5.624 1.00 91.50 110 ALA A O 1
ATOM 860 N N . GLU A 1 111 ? -6.218 -7.506 6.173 1.00 93.31 111 GLU A N 1
ATOM 861 C CA . GLU A 1 111 ? -5.978 -8.222 4.918 1.00 93.31 111 GLU A CA 1
ATOM 862 C C . GLU A 1 111 ? -6.567 -7.477 3.718 1.00 93.31 111 GLU A C 1
ATOM 864 O O . GLU A 1 111 ? -5.866 -7.256 2.730 1.00 93.31 111 GLU A O 1
ATOM 869 N N . ALA A 1 112 ? -7.818 -7.015 3.815 1.00 93.25 112 ALA A N 1
ATOM 870 C CA . ALA A 1 112 ? -8.456 -6.251 2.746 1.00 93.25 112 ALA A CA 1
ATOM 871 C C . ALA A 1 112 ? -7.713 -4.936 2.450 1.00 93.25 112 ALA A C 1
ATOM 873 O O . ALA A 1 112 ? -7.504 -4.587 1.284 1.00 93.25 112 ALA A O 1
ATOM 874 N N . ALA A 1 113 ? -7.291 -4.211 3.492 1.00 93.81 113 ALA A N 1
ATOM 875 C CA . ALA A 1 113 ? -6.535 -2.970 3.347 1.00 93.81 113 ALA A CA 1
ATOM 876 C C . ALA A 1 113 ? -5.150 -3.210 2.725 1.00 93.81 113 ALA A C 1
ATOM 878 O O . ALA A 1 113 ? -4.777 -2.519 1.775 1.00 93.81 113 ALA A O 1
ATOM 879 N N . ASN A 1 114 ? -4.413 -4.214 3.211 1.00 95.25 114 ASN A N 1
ATOM 880 C CA . ASN A 1 114 ? -3.084 -4.560 2.706 1.00 95.25 114 ASN A CA 1
ATOM 881 C C . ASN A 1 114 ? -3.129 -5.051 1.258 1.00 95.25 114 ASN A C 1
ATOM 883 O O . ASN A 1 114 ? -2.338 -4.587 0.437 1.00 95.25 114 ASN A O 1
ATOM 887 N N . GLY A 1 115 ? -4.072 -5.939 0.928 1.00 95.94 115 GLY A N 1
ATOM 888 C CA . GLY A 1 115 ? -4.266 -6.415 -0.441 1.00 95.94 115 GLY A CA 1
ATOM 889 C C . GLY A 1 115 ? -4.565 -5.257 -1.389 1.00 95.94 115 GLY A C 1
ATOM 890 O O . GLY A 1 115 ? -3.900 -5.093 -2.408 1.00 95.94 115 GLY A O 1
ATOM 891 N N . SER A 1 116 ? -5.476 -4.365 -0.997 1.00 94.75 116 SER A N 1
ATOM 892 C CA . SER A 1 116 ? -5.828 -3.225 -1.840 1.00 94.75 116 SER A CA 1
ATOM 893 C C . SER A 1 116 ? -4.704 -2.192 -1.997 1.00 94.75 116 SER A C 1
ATOM 895 O O . SER A 1 116 ? -4.585 -1.590 -3.066 1.00 94.75 116 SER A O 1
ATOM 897 N N . LEU A 1 117 ? -3.864 -1.985 -0.976 1.00 95.94 117 LEU A N 1
ATOM 898 C CA . LEU A 1 117 ? -2.652 -1.167 -1.107 1.00 95.94 117 LEU A CA 1
ATOM 899 C C . LEU A 1 117 ? -1.627 -1.811 -2.037 1.00 95.94 117 LEU A C 1
ATOM 901 O O . LEU A 1 117 ? -1.017 -1.106 -2.839 1.00 95.94 117 LEU A O 1
ATOM 905 N N . SER A 1 118 ? -1.435 -3.127 -1.931 1.00 95.50 118 SER A N 1
ATOM 906 C CA . SER A 1 118 ? -0.520 -3.870 -2.796 1.00 95.50 118 SER A CA 1
ATOM 907 C C . SER A 1 118 ? -0.940 -3.753 -4.263 1.00 95.50 118 SER A C 1
ATOM 909 O O . SER A 1 118 ? -0.117 -3.384 -5.104 1.00 95.50 118 SER A O 1
ATOM 911 N N . ASP A 1 119 ? -2.231 -3.937 -4.551 1.00 94.69 119 ASP A N 1
ATOM 912 C CA . ASP A 1 119 ? -2.795 -3.796 -5.896 1.00 94.69 119 ASP A CA 1
ATOM 913 C C . ASP A 1 119 ? -2.600 -2.381 -6.458 1.00 94.69 119 ASP A C 1
ATOM 915 O O . ASP A 1 119 ? -2.133 -2.211 -7.587 1.00 94.69 119 ASP A O 1
ATOM 919 N N . LEU A 1 120 ? -2.914 -1.348 -5.665 1.00 96.25 120 LEU A N 1
ATOM 920 C CA . LEU A 1 120 ? -2.734 0.046 -6.072 1.00 96.25 120 LEU A CA 1
ATOM 921 C C . LEU A 1 120 ? -1.256 0.386 -6.299 1.00 96.25 120 LEU A C 1
ATOM 923 O O . LEU A 1 120 ? -0.917 1.044 -7.282 1.00 96.25 120 LEU A O 1
ATOM 927 N N . SER A 1 121 ? -0.370 -0.065 -5.410 1.00 94.69 121 SER A N 1
ATOM 928 C CA . SER A 1 121 ? 1.069 0.156 -5.543 1.00 94.69 121 SER A CA 1
ATOM 929 C C . SER A 1 121 ? 1.618 -0.509 -6.802 1.00 94.69 121 SER A C 1
ATOM 931 O O . SER A 1 121 ? 2.394 0.122 -7.517 1.00 94.69 121 SER A O 1
ATOM 933 N N . SER A 1 122 ? 1.189 -1.738 -7.104 1.00 94.44 122 SER A N 1
ATOM 934 C CA . SER A 1 122 ? 1.574 -2.444 -8.329 1.00 94.44 122 SER A CA 1
ATOM 935 C C . SER A 1 122 ? 1.102 -1.702 -9.580 1.00 94.44 122 SER A C 1
ATOM 937 O O . SER A 1 122 ? 1.865 -1.543 -10.530 1.00 94.44 122 SER A O 1
ATOM 939 N N . ALA A 1 123 ? -0.127 -1.189 -9.573 1.00 94.94 123 ALA A N 1
ATOM 940 C CA . ALA A 1 123 ? -0.668 -0.439 -10.698 1.00 94.94 123 ALA A CA 1
ATOM 941 C C . ALA A 1 123 ? 0.053 0.886 -10.955 1.00 94.94 123 ALA A C 1
ATOM 943 O O . ALA A 1 123 ? 0.358 1.216 -12.100 1.00 94.94 123 ALA A O 1
ATOM 944 N N . ILE A 1 124 ? 0.362 1.632 -9.891 1.00 95.19 124 ILE A N 1
ATOM 945 C CA . ILE A 1 124 ? 1.145 2.867 -9.995 1.00 95.19 124 ILE A CA 1
ATOM 946 C C . ILE A 1 124 ? 2.554 2.552 -10.507 1.00 95.19 124 ILE A C 1
ATOM 948 O O . ILE A 1 124 ? 3.031 3.233 -11.411 1.00 95.19 124 ILE A O 1
ATOM 952 N N . ALA A 1 125 ? 3.201 1.509 -9.976 1.00 94.50 125 ALA A N 1
ATOM 953 C CA . ALA A 1 125 ? 4.531 1.096 -10.415 1.00 94.50 125 ALA A CA 1
ATOM 954 C C . ALA A 1 125 ? 4.550 0.728 -11.906 1.00 94.50 125 ALA A C 1
ATOM 956 O O . ALA A 1 125 ? 5.438 1.180 -12.622 1.00 94.50 125 ALA A O 1
ATOM 957 N N . LYS A 1 126 ? 3.539 -0.006 -12.386 1.00 95.12 126 LYS A N 1
ATOM 958 C CA . LYS A 1 126 ? 3.336 -0.315 -13.811 1.00 95.12 126 LYS A CA 1
ATOM 959 C C . LYS A 1 126 ? 3.188 0.932 -14.666 1.00 95.12 126 LYS A C 1
ATOM 961 O O . LYS A 1 126 ? 3.899 1.088 -15.652 1.00 95.12 126 LYS A O 1
ATOM 966 N N . GLU A 1 127 ? 2.293 1.838 -14.277 1.00 95.25 127 GLU A N 1
ATOM 967 C CA . GLU A 1 127 ? 2.075 3.081 -15.019 1.00 95.25 127 GLU A CA 1
ATOM 968 C C . GLU A 1 127 ? 3.368 3.904 -15.118 1.00 95.25 127 GLU A C 1
ATOM 970 O O . GLU A 1 127 ? 3.709 4.384 -16.200 1.00 95.25 127 GLU A O 1
ATOM 975 N N . MET A 1 128 ? 4.107 4.018 -14.011 1.00 95.31 128 MET A N 1
ATOM 976 C CA . MET A 1 128 ? 5.387 4.722 -13.971 1.00 95.31 128 MET A CA 1
ATOM 977 C C . MET A 1 128 ? 6.482 4.005 -14.771 1.00 95.31 128 MET A C 1
ATOM 979 O O . MET A 1 128 ? 7.270 4.677 -15.431 1.00 95.31 128 MET A O 1
ATOM 983 N N . ASP A 1 129 ? 6.546 2.669 -14.748 1.00 96.00 129 ASP A N 1
ATOM 984 C CA . ASP A 1 129 ? 7.509 1.894 -15.544 1.00 96.00 129 ASP A CA 1
ATOM 985 C C . ASP A 1 129 ? 7.252 2.073 -17.043 1.00 96.00 129 ASP A C 1
ATOM 987 O O . ASP A 1 129 ? 8.187 2.264 -17.815 1.00 96.00 129 ASP A O 1
ATOM 991 N N . GLU A 1 130 ? 5.988 2.097 -17.467 1.00 95.12 130 GLU A N 1
ATOM 992 C CA . GLU A 1 130 ? 5.612 2.353 -18.859 1.00 95.12 130 GLU A CA 1
ATOM 993 C C . GLU A 1 130 ? 5.999 3.768 -19.314 1.00 95.12 130 GLU A C 1
ATOM 995 O O . GLU A 1 130 ? 6.468 3.956 -20.439 1.00 95.12 130 GLU A O 1
ATOM 1000 N N . GLU A 1 131 ? 5.816 4.778 -18.458 1.00 94.94 131 GLU A N 1
ATOM 1001 C CA . GLU A 1 131 ? 6.283 6.142 -18.731 1.00 94.94 131 GLU A CA 1
ATOM 1002 C C . GLU A 1 131 ? 7.812 6.209 -18.796 1.00 94.94 131 GLU A C 1
ATOM 1004 O O . GLU A 1 131 ? 8.368 6.792 -19.731 1.00 94.94 131 GLU A O 1
ATOM 1009 N N . LEU A 1 132 ? 8.494 5.554 -17.854 1.00 95.69 132 LEU A N 1
ATOM 1010 C CA . LEU A 1 132 ? 9.947 5.467 -17.818 1.00 95.69 132 LEU A CA 1
ATOM 1011 C C . LEU A 1 132 ? 10.497 4.788 -19.078 1.00 95.69 132 LEU A C 1
ATOM 1013 O O . LEU A 1 132 ? 11.424 5.314 -19.687 1.00 95.69 132 LEU A O 1
ATOM 1017 N N . ARG A 1 133 ? 9.901 3.676 -19.524 1.00 95.56 133 ARG A N 1
ATOM 1018 C CA . ARG A 1 133 ? 10.291 2.975 -20.759 1.00 95.56 133 ARG A CA 1
ATOM 1019 C C . ARG A 1 133 ? 10.203 3.876 -21.982 1.00 95.56 133 ARG A C 1
ATOM 1021 O O . ARG A 1 133 ? 11.155 3.924 -22.749 1.00 95.56 133 ARG A O 1
ATOM 1028 N N . ARG A 1 134 ? 9.132 4.662 -22.128 1.00 95.12 134 ARG A N 1
ATOM 1029 C CA . ARG A 1 134 ? 8.998 5.625 -23.240 1.00 95.12 134 ARG A CA 1
ATOM 1030 C C . ARG A 1 134 ? 10.077 6.706 -23.212 1.00 95.12 134 ARG A C 1
ATOM 1032 O O . ARG A 1 134 ? 10.570 7.133 -24.254 1.00 95.12 134 ARG A O 1
ATOM 1039 N N . ILE A 1 135 ? 10.452 7.177 -22.023 1.00 95.19 135 ILE A N 1
ATOM 1040 C CA . ILE A 1 135 ? 11.556 8.135 -21.870 1.00 95.19 135 ILE A CA 1
ATOM 1041 C C . ILE A 1 135 ? 12.878 7.473 -22.267 1.00 95.19 135 ILE A C 1
ATOM 1043 O O . ILE A 1 135 ? 13.665 8.060 -23.009 1.00 95.19 135 ILE A O 1
ATOM 1047 N N . VAL A 1 136 ? 13.104 6.241 -21.813 1.00 94.62 136 VAL A N 1
ATOM 1048 C CA . VAL A 1 136 ? 14.313 5.471 -22.110 1.00 94.62 136 VAL A CA 1
ATOM 1049 C C . VAL A 1 136 ? 14.432 5.141 -23.596 1.00 94.62 136 VAL A C 1
ATOM 1051 O O . VAL A 1 136 ? 15.520 5.276 -24.137 1.00 94.62 136 VAL A O 1
ATOM 1054 N N . GLU A 1 137 ? 13.345 4.821 -24.297 1.00 93.44 137 GLU A N 1
ATOM 1055 C CA . GLU A 1 137 ? 13.342 4.643 -25.759 1.00 93.44 137 GLU A CA 1
ATOM 1056 C C . GLU A 1 137 ? 13.869 5.892 -26.486 1.00 93.44 137 GLU A C 1
ATOM 1058 O O . GLU A 1 137 ? 14.727 5.798 -27.369 1.00 93.44 137 GLU A O 1
ATOM 1063 N N . ASN A 1 138 ? 13.429 7.082 -26.065 1.00 93.56 138 ASN A N 1
ATOM 1064 C CA . ASN A 1 138 ? 13.925 8.342 -26.621 1.00 93.56 138 ASN A CA 1
ATOM 1065 C C . ASN A 1 138 ? 15.409 8.574 -26.302 1.00 93.56 138 ASN A C 1
ATOM 1067 O O . ASN A 1 138 ? 16.157 9.048 -27.164 1.00 93.56 138 ASN A O 1
ATOM 1071 N N . LEU A 1 139 ? 15.844 8.236 -25.083 1.00 92.75 139 LEU A N 1
ATOM 1072 C CA . LEU A 1 139 ? 17.248 8.325 -24.674 1.00 92.75 139 LEU A CA 1
ATOM 1073 C C . LEU A 1 139 ? 18.129 7.345 -25.453 1.00 92.75 139 LEU A C 1
ATOM 1075 O O . LEU A 1 139 ? 19.191 7.750 -25.917 1.00 92.75 139 LEU A O 1
ATOM 1079 N N . ASN A 1 140 ? 17.678 6.108 -25.663 1.00 92.00 140 ASN A N 1
ATOM 1080 C CA . ASN A 1 140 ? 18.372 5.100 -26.464 1.00 92.00 140 ASN A CA 1
ATOM 1081 C C . ASN A 1 140 ? 18.548 5.601 -27.904 1.00 92.00 140 ASN A C 1
ATOM 1083 O O . ASN A 1 140 ? 19.660 5.594 -28.427 1.00 92.00 140 ASN A O 1
ATOM 1087 N N . SER A 1 141 ? 17.489 6.141 -28.522 1.00 92.38 141 SER A N 1
ATOM 1088 C CA . SER A 1 141 ? 17.577 6.729 -29.867 1.00 92.38 141 SER A CA 1
ATOM 1089 C C . SER A 1 141 ? 18.519 7.939 -29.922 1.00 92.38 141 SER A C 1
ATOM 1091 O O . SER A 1 141 ? 19.260 8.141 -30.889 1.00 92.38 141 SER A O 1
ATOM 1093 N N . PHE A 1 142 ? 18.516 8.792 -28.894 1.00 91.88 142 PHE A N 1
ATOM 1094 C CA . PHE A 1 142 ? 19.453 9.912 -28.802 1.00 91.88 142 PHE A CA 1
ATOM 1095 C C . PHE A 1 142 ? 20.907 9.434 -28.668 1.00 91.88 142 PHE A C 1
ATOM 1097 O O . PHE A 1 142 ? 21.773 9.877 -29.425 1.00 91.88 142 PHE A O 1
ATOM 1104 N N . ALA A 1 143 ? 21.167 8.486 -27.768 1.00 91.25 143 ALA A N 1
ATOM 1105 C CA . ALA A 1 143 ? 22.482 7.896 -27.554 1.00 91.25 143 ALA A CA 1
ATOM 1106 C C . ALA A 1 143 ? 22.997 7.188 -28.819 1.00 91.25 143 ALA A C 1
ATOM 1108 O O . ALA A 1 143 ? 24.147 7.400 -29.207 1.00 91.25 143 ALA A O 1
ATOM 1109 N N . ALA A 1 144 ? 22.134 6.445 -29.521 1.00 91.75 144 ALA A N 1
ATOM 1110 C CA . ALA A 1 144 ? 22.436 5.823 -30.808 1.00 91.75 144 ALA A CA 1
ATOM 1111 C C . ALA A 1 144 ? 22.878 6.856 -31.854 1.00 91.75 144 ALA A C 1
ATOM 1113 O O . ALA A 1 144 ? 23.911 6.681 -32.499 1.00 91.75 144 ALA A O 1
ATOM 1114 N N . ARG A 1 145 ? 22.158 7.978 -31.983 1.00 92.12 145 ARG A N 1
ATOM 1115 C CA . ARG A 1 145 ? 22.525 9.069 -32.903 1.00 92.12 145 ARG A CA 1
ATOM 1116 C C . ARG A 1 145 ? 23.855 9.727 -32.532 1.00 92.12 145 ARG A C 1
ATOM 1118 O O . ARG A 1 145 ? 24.670 9.982 -33.417 1.00 92.12 145 ARG A O 1
ATOM 1125 N N . CYS A 1 146 ? 24.116 9.963 -31.246 1.00 90.31 146 CYS A N 1
ATOM 1126 C CA . CYS A 1 146 ? 25.415 10.466 -30.789 1.00 90.31 146 CYS A CA 1
ATOM 1127 C C . CYS A 1 146 ? 26.553 9.492 -31.118 1.00 90.31 146 CYS A C 1
ATOM 1129 O O . CYS A 1 146 ? 27.613 9.912 -31.585 1.00 90.31 146 CYS A O 1
ATOM 1131 N N . TYR A 1 147 ? 26.331 8.192 -30.924 1.00 89.88 147 TYR A N 1
ATOM 1132 C CA . TYR A 1 147 ? 27.329 7.179 -31.244 1.00 89.88 147 TYR A CA 1
ATOM 1133 C C . TYR A 1 147 ? 27.522 6.994 -32.758 1.00 89.88 147 TYR A C 1
ATOM 1135 O O . TYR A 1 147 ? 28.638 6.739 -33.214 1.00 89.88 147 TYR A O 1
ATOM 1143 N N . ALA A 1 148 ? 26.480 7.197 -33.566 1.00 91.06 148 ALA A N 1
ATOM 1144 C CA . ALA A 1 148 ? 26.591 7.222 -35.021 1.00 91.06 148 ALA A CA 1
ATOM 1145 C C . ALA A 1 148 ? 27.467 8.379 -35.523 1.00 91.06 148 ALA A C 1
ATOM 1147 O O . ALA A 1 148 ? 28.229 8.189 -36.468 1.00 91.06 148 ALA A O 1
ATOM 1148 N N . ILE A 1 149 ? 27.433 9.552 -34.872 1.00 90.25 149 ILE A N 1
ATOM 1149 C CA . ILE A 1 149 ? 28.357 10.662 -35.179 1.00 90.25 149 ILE A CA 1
ATOM 1150 C C . ILE A 1 149 ? 29.800 10.229 -34.928 1.00 90.25 149 ILE A C 1
ATOM 1152 O O . ILE A 1 149 ? 30.650 10.414 -35.802 1.00 90.25 149 ILE A O 1
ATOM 1156 N N . TYR A 1 150 ? 30.082 9.623 -33.770 1.00 88.06 150 TYR A N 1
ATOM 1157 C CA . TYR A 1 150 ? 31.404 9.059 -33.486 1.00 88.06 150 TYR A CA 1
ATOM 1158 C C . TYR A 1 150 ? 31.808 8.036 -34.557 1.00 88.06 150 TYR A C 1
ATOM 1160 O O . TYR A 1 150 ? 32.858 8.178 -35.177 1.00 88.06 150 TYR A O 1
ATOM 1168 N N . SER A 1 151 ? 30.950 7.052 -34.828 1.00 87.81 151 SER A N 1
ATOM 1169 C CA . SER A 1 151 ? 31.221 5.964 -35.777 1.00 87.81 151 SER A CA 1
ATOM 1170 C C . SER A 1 151 ? 31.408 6.464 -37.212 1.00 87.81 151 SER A C 1
ATOM 1172 O O . SER A 1 151 ? 32.216 5.924 -37.966 1.00 87.81 151 SER A O 1
ATOM 1174 N N . GLY A 1 152 ? 30.677 7.511 -37.599 1.00 88.56 152 GLY A N 1
ATOM 1175 C CA . GLY A 1 152 ? 30.771 8.139 -38.911 1.00 88.56 152 GLY A CA 1
ATOM 1176 C C . GLY A 1 152 ? 32.045 8.964 -39.062 1.00 88.56 152 GLY A C 1
ATOM 1177 O O . GLY A 1 152 ? 32.734 8.827 -40.064 1.00 88.56 152 GLY A O 1
ATOM 1178 N N . THR A 1 153 ? 32.402 9.769 -38.056 1.00 87.06 153 THR A N 1
ATOM 1179 C CA . THR A 1 153 ? 33.483 10.777 -38.141 1.00 87.06 153 THR A CA 1
ATOM 1180 C C . THR A 1 153 ? 34.838 10.321 -37.596 1.00 87.06 153 THR A C 1
ATOM 1182 O O . THR A 1 153 ? 35.867 10.891 -37.963 1.00 87.06 153 THR A O 1
ATOM 1185 N N . HIS A 1 154 ? 34.854 9.309 -36.725 1.00 80.06 154 HIS A N 1
ATOM 1186 C CA . HIS A 1 154 ? 36.005 8.901 -35.907 1.00 80.06 154 HIS A CA 1
ATOM 1187 C C . HIS A 1 154 ? 36.585 10.046 -35.065 1.00 80.06 154 HIS A C 1
ATOM 1189 O O . HIS A 1 154 ? 37.784 10.108 -34.808 1.00 80.06 154 HIS A O 1
ATOM 1195 N N . TYR A 1 155 ? 35.733 10.985 -34.652 1.00 80.75 155 TYR A N 1
ATOM 1196 C CA . TYR A 1 155 ? 36.139 12.094 -33.803 1.00 80.75 155 TYR A CA 1
ATOM 1197 C C . TYR A 1 155 ? 36.019 11.705 -32.323 1.00 80.75 155 TYR A C 1
ATOM 1199 O O . TYR A 1 155 ? 34.916 11.595 -31.783 1.00 80.75 155 TYR A O 1
ATOM 1207 N N . ASP A 1 156 ? 37.162 11.500 -31.666 1.00 73.56 156 ASP A N 1
ATOM 1208 C CA . ASP A 1 156 ? 37.267 10.872 -30.338 1.00 73.56 156 ASP A CA 1
ATOM 1209 C C . ASP A 1 156 ? 36.501 11.585 -29.210 1.00 73.56 156 ASP A C 1
ATOM 1211 O O . ASP A 1 156 ? 36.101 10.939 -28.241 1.00 73.56 156 ASP A O 1
ATOM 1215 N N . SER A 1 157 ? 36.207 12.884 -29.340 1.00 76.56 157 SER A N 1
ATOM 1216 C CA . SER A 1 157 ? 35.407 13.623 -28.340 1.00 76.56 157 SER A CA 1
ATOM 1217 C C . SER A 1 157 ? 33.971 13.091 -28.174 1.00 76.56 157 SER A C 1
ATOM 1219 O O . SER A 1 157 ? 33.281 13.403 -27.198 1.00 76.56 157 SER A O 1
ATOM 1221 N N . TRP A 1 158 ? 33.502 12.280 -29.125 1.00 73.19 158 TRP A N 1
ATOM 1222 C CA . TRP A 1 158 ? 32.201 11.620 -29.069 1.00 73.19 158 TRP A CA 1
ATOM 1223 C C . TRP A 1 158 ? 32.256 10.203 -28.493 1.00 73.19 158 TRP A C 1
ATOM 1225 O O . TRP A 1 158 ? 31.200 9.662 -28.188 1.00 73.19 158 TRP A O 1
ATOM 1235 N N . ARG A 1 159 ? 33.445 9.612 -28.312 1.00 68.56 159 ARG A N 1
ATOM 1236 C CA . ARG A 1 159 ? 33.621 8.208 -27.902 1.00 68.56 159 ARG A CA 1
ATOM 1237 C C . ARG A 1 159 ? 33.344 7.965 -26.420 1.00 68.56 159 ARG A C 1
ATOM 1239 O O . ARG A 1 159 ? 32.664 7.009 -26.069 1.00 68.56 159 ARG A O 1
ATOM 1246 N N . ASN A 1 160 ? 33.872 8.829 -25.558 1.00 66.00 160 ASN A N 1
ATOM 1247 C CA . ASN A 1 160 ? 33.861 8.648 -24.105 1.00 66.00 160 ASN A CA 1
ATOM 1248 C C . ASN A 1 160 ? 32.813 9.560 -23.465 1.00 66.00 160 ASN A C 1
ATOM 1250 O O . ASN A 1 160 ? 33.140 10.500 -22.743 1.00 66.00 160 ASN A O 1
ATOM 1254 N N . ARG A 1 161 ? 31.543 9.326 -23.796 1.00 73.56 161 ARG A N 1
ATOM 1255 C CA . ARG A 1 161 ? 30.419 10.023 -23.166 1.00 73.56 161 ARG A CA 1
ATOM 1256 C C . ARG A 1 161 ? 29.850 9.112 -22.083 1.00 73.56 161 ARG A C 1
ATOM 1258 O O . ARG A 1 161 ? 29.400 8.016 -22.399 1.00 73.56 161 ARG A O 1
ATOM 1265 N N . ASP A 1 162 ? 29.783 9.601 -20.846 1.00 77.88 162 ASP A N 1
ATOM 1266 C CA . ASP A 1 162 ? 29.164 8.888 -19.708 1.00 77.88 162 ASP A CA 1
ATOM 1267 C C . ASP A 1 162 ? 27.713 8.461 -19.988 1.00 77.88 162 ASP A C 1
ATOM 1269 O O . ASP A 1 162 ? 27.185 7.524 -19.402 1.00 77.88 162 ASP A O 1
ATOM 1273 N N . MET A 1 163 ? 27.070 9.123 -20.949 1.00 78.44 163 MET A N 1
ATOM 1274 C CA . MET A 1 163 ? 25.744 8.776 -21.440 1.00 78.44 163 MET A CA 1
ATOM 1275 C C . MET A 1 163 ? 25.633 7.337 -21.977 1.00 78.44 163 MET A C 1
ATOM 1277 O O . MET A 1 163 ? 24.544 6.776 -21.942 1.00 78.44 163 MET A O 1
ATOM 1281 N N . PHE A 1 164 ? 26.714 6.725 -22.470 1.00 80.94 164 PHE A N 1
ATOM 1282 C CA . PHE A 1 164 ? 26.663 5.357 -23.006 1.00 80.94 164 PHE A CA 1
ATOM 1283 C C . PHE A 1 164 ? 26.677 4.275 -21.918 1.00 80.94 164 PHE A C 1
ATOM 1285 O O . PHE A 1 164 ? 26.341 3.132 -22.199 1.00 80.94 164 PHE A O 1
ATOM 1292 N N . SER A 1 165 ? 27.005 4.632 -20.673 1.00 80.06 165 SER A N 1
ATOM 1293 C CA . SER A 1 165 ? 27.048 3.715 -19.528 1.00 80.06 165 SER A CA 1
ATOM 1294 C C . SER A 1 165 ? 25.927 3.961 -18.511 1.00 80.06 165 SER A C 1
ATOM 1296 O O . SER A 1 165 ? 25.995 3.474 -17.377 1.00 80.06 165 SER A O 1
ATOM 1298 N N . LEU A 1 166 ? 24.884 4.703 -18.902 1.00 86.94 166 LEU A N 1
ATOM 1299 C CA . LEU A 1 166 ? 23.733 4.963 -18.043 1.00 86.94 166 LEU A CA 1
ATOM 1300 C C . LEU A 1 166 ? 23.070 3.655 -17.601 1.00 86.94 166 LEU A C 1
ATOM 1302 O O . LEU A 1 166 ? 22.871 2.724 -18.380 1.00 86.94 166 LEU A O 1
ATOM 1306 N N . ARG A 1 167 ? 22.692 3.609 -16.322 1.00 89.94 167 ARG A N 1
ATOM 1307 C CA . ARG A 1 167 ? 21.849 2.552 -15.766 1.00 89.94 167 ARG A CA 1
ATOM 1308 C C . ARG A 1 167 ? 20.531 3.157 -15.336 1.00 89.94 167 ARG A C 1
ATOM 1310 O O . ARG A 1 167 ? 20.487 3.949 -14.397 1.00 89.94 167 ARG A O 1
ATOM 1317 N N . ILE A 1 168 ? 19.473 2.774 -16.032 1.00 91.25 168 ILE A N 1
ATOM 1318 C CA . ILE A 1 168 ? 18.105 3.168 -15.723 1.00 91.25 168 ILE A CA 1
ATOM 1319 C C . ILE A 1 168 ? 17.352 1.878 -15.450 1.00 91.25 168 ILE A C 1
ATOM 1321 O O . ILE A 1 168 ? 17.150 1.084 -16.361 1.00 91.25 168 ILE A O 1
ATOM 1325 N N . ASN A 1 169 ? 16.987 1.641 -14.194 1.00 94.69 169 ASN A N 1
ATOM 1326 C CA . ASN A 1 169 ? 16.349 0.391 -13.798 1.00 94.69 169 ASN A CA 1
ATOM 1327 C C . ASN A 1 169 ? 14.829 0.484 -13.936 1.00 94.69 169 ASN A C 1
ATOM 1329 O O . ASN A 1 169 ? 14.227 1.485 -13.551 1.00 94.69 169 ASN A O 1
ATOM 1333 N N . SER A 1 170 ? 14.223 -0.589 -14.437 1.00 93.88 170 SER A N 1
ATOM 1334 C CA . SER A 1 170 ? 12.775 -0.781 -14.418 1.00 93.88 170 SER A CA 1
ATOM 1335 C C . SER A 1 170 ? 12.256 -0.814 -12.981 1.00 93.88 170 SER A C 1
ATOM 1337 O O . SER A 1 170 ? 12.858 -1.443 -12.108 1.00 93.88 170 SER A O 1
ATOM 1339 N N . LEU A 1 171 ? 11.109 -0.181 -12.756 1.00 91.62 171 LEU A N 1
ATOM 1340 C CA . LEU A 1 171 ? 10.391 -0.202 -11.485 1.00 91.62 171 LEU A CA 1
ATOM 1341 C C . LEU A 1 171 ? 9.696 -1.549 -11.236 1.00 91.62 171 LEU A C 1
ATOM 1343 O O . LEU A 1 171 ? 9.440 -1.887 -10.085 1.00 91.62 171 LEU A O 1
ATOM 1347 N N . GLU A 1 172 ? 9.421 -2.329 -12.287 1.00 8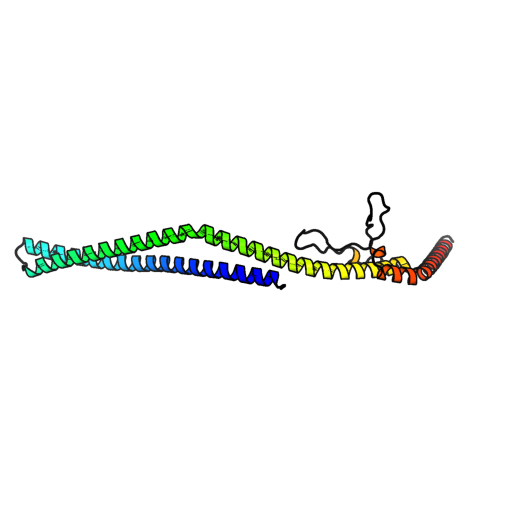9.81 172 GLU A N 1
ATOM 1348 C CA . GLU A 1 172 ? 8.833 -3.670 -12.163 1.00 89.81 172 GLU A CA 1
ATOM 1349 C C . GLU A 1 172 ? 9.888 -4.767 -12.002 1.00 89.81 172 GLU A C 1
ATOM 1351 O O . GLU A 1 172 ? 9.803 -5.595 -11.099 1.00 89.81 172 GLU A O 1
ATOM 1356 N N . SER A 1 173 ? 10.880 -4.796 -12.896 1.00 89.06 173 SER A N 1
ATOM 1357 C CA . SER A 1 173 ? 11.843 -5.906 -12.968 1.00 89.06 173 SER A CA 1
ATOM 1358 C C . SER A 1 173 ? 13.164 -5.630 -12.249 1.00 89.06 173 SER A C 1
ATOM 1360 O O . SER A 1 173 ? 13.953 -6.552 -12.054 1.00 89.06 173 SER A O 1
ATOM 1362 N N . GLY A 1 174 ? 13.455 -4.370 -11.902 1.00 90.31 174 GLY A N 1
ATOM 1363 C CA . GLY A 1 174 ? 14.742 -3.944 -11.336 1.00 90.31 174 GLY A CA 1
ATOM 1364 C C . GLY A 1 174 ? 15.926 -4.005 -12.312 1.00 90.31 174 GLY A C 1
ATOM 1365 O O . GLY A 1 174 ? 17.010 -3.519 -11.990 1.00 90.31 174 GLY A O 1
ATOM 1366 N N . GLY A 1 175 ? 15.737 -4.582 -13.503 1.00 92.50 175 GLY A N 1
ATOM 1367 C CA . GLY A 1 175 ? 16.754 -4.686 -14.542 1.00 92.50 175 GLY A CA 1
ATOM 1368 C C . GLY A 1 175 ? 16.980 -3.365 -15.272 1.00 92.50 175 GLY A C 1
ATOM 1369 O O . GLY A 1 175 ? 16.069 -2.543 -15.383 1.00 92.50 175 GLY A O 1
ATOM 1370 N N . ASN A 1 176 ? 18.195 -3.174 -15.792 1.00 92.06 176 ASN A N 1
ATOM 1371 C CA . ASN A 1 176 ? 18.515 -2.017 -16.621 1.00 92.06 176 ASN A CA 1
ATOM 1372 C C . ASN A 1 176 ? 17.714 -2.071 -17.931 1.00 92.06 176 ASN A C 1
ATOM 1374 O O . ASN A 1 176 ? 17.816 -3.044 -18.676 1.00 92.06 176 ASN A O 1
ATOM 1378 N N . ILE A 1 177 ? 16.942 -1.024 -18.202 1.00 92.56 177 ILE A N 1
ATOM 1379 C CA . ILE A 1 177 ? 16.159 -0.849 -19.432 1.00 92.56 177 ILE A CA 1
ATOM 1380 C C . ILE A 1 177 ? 16.835 0.095 -20.430 1.00 92.56 177 ILE A C 1
ATOM 1382 O O . ILE A 1 177 ? 16.400 0.175 -21.577 1.00 92.56 177 ILE A O 1
ATOM 1386 N N . PHE A 1 178 ? 17.893 0.802 -20.018 1.00 92.12 178 PHE A N 1
ATOM 1387 C CA . PHE A 1 178 ? 18.728 1.561 -20.945 1.00 92.12 178 PHE A CA 1
ATOM 1388 C C . PHE A 1 178 ? 19.592 0.609 -21.779 1.00 92.12 178 PHE A C 1
ATOM 1390 O O . PHE A 1 178 ? 20.249 -0.287 -21.243 1.00 92.12 178 PHE A O 1
ATOM 1397 N N . GLU A 1 179 ? 19.585 0.822 -23.089 1.00 87.88 179 GLU A N 1
ATOM 1398 C CA . GLU A 1 179 ? 20.302 0.013 -24.068 1.00 87.88 179 GLU A CA 1
ATOM 1399 C C . GLU A 1 179 ? 21.591 0.752 -24.466 1.00 87.88 179 GLU A C 1
ATOM 1401 O O . GLU A 1 179 ? 21.547 1.829 -25.062 1.00 87.88 179 GLU A O 1
ATOM 1406 N N . ASP A 1 180 ? 22.750 0.196 -24.085 1.00 85.31 180 ASP A N 1
ATOM 1407 C CA . ASP A 1 180 ? 24.057 0.758 -24.440 1.00 85.31 180 ASP A CA 1
ATOM 1408 C C . ASP A 1 180 ? 24.251 0.683 -25.965 1.00 85.31 180 ASP A C 1
ATOM 1410 O O . ASP A 1 180 ? 24.395 -0.417 -26.511 1.00 85.31 180 ASP A O 1
ATOM 1414 N N . PRO A 1 181 ? 24.344 1.830 -26.666 1.00 83.75 181 PRO A N 1
ATOM 1415 C CA . PRO A 1 181 ? 24.409 1.860 -28.125 1.00 83.75 181 PRO A CA 1
ATOM 1416 C C . PRO A 1 181 ? 25.630 1.126 -28.693 1.00 83.75 181 PRO A C 1
ATOM 1418 O O . PRO A 1 181 ? 25.623 0.752 -29.869 1.00 83.75 181 PRO A O 1
ATOM 1421 N N . THR A 1 182 ? 26.678 0.931 -27.887 1.00 78.12 182 THR A N 1
ATOM 1422 C CA . THR A 1 182 ? 27.913 0.235 -28.263 1.00 78.12 182 THR A CA 1
ATOM 1423 C C . THR A 1 182 ? 27.799 -1.276 -28.134 1.00 78.12 182 THR A C 1
ATOM 1425 O O . THR A 1 182 ? 28.537 -2.009 -28.799 1.00 78.12 182 THR A O 1
ATOM 1428 N N . HIS A 1 183 ? 26.886 -1.752 -27.286 1.00 78.94 183 HIS A N 1
ATOM 1429 C CA . HIS A 1 183 ? 26.785 -3.163 -26.992 1.00 78.94 183 HIS A CA 1
ATOM 1430 C C . HIS A 1 183 ? 26.208 -3.914 -28.190 1.00 78.94 183 HIS A C 1
ATOM 1432 O O . HIS A 1 183 ? 25.274 -3.471 -28.862 1.00 78.94 183 HIS A O 1
ATOM 1438 N N . GLY A 1 184 ? 26.805 -5.064 -28.484 1.00 72.50 184 GLY A N 1
ATOM 1439 C CA . GLY A 1 184 ? 26.401 -5.893 -29.604 1.00 72.50 184 GLY A CA 1
ATOM 1440 C C . GLY A 1 184 ? 25.132 -6.671 -29.276 1.00 72.50 184 GLY A C 1
ATOM 1441 O O . GLY A 1 184 ? 25.158 -7.553 -28.417 1.00 72.50 184 GLY A O 1
ATOM 1442 N N . LYS A 1 185 ? 24.028 -6.387 -29.970 1.00 72.12 185 LYS A N 1
ATOM 1443 C CA . LYS A 1 185 ? 22.792 -7.172 -29.866 1.00 72.12 185 LYS A CA 1
ATOM 1444 C C . LYS A 1 185 ? 22.840 -8.291 -30.900 1.00 72.12 185 LYS A C 1
ATOM 1446 O O . LYS A 1 185 ? 23.066 -8.044 -32.084 1.00 72.12 185 LYS A O 1
ATOM 1451 N N . ARG A 1 186 ? 22.636 -9.534 -30.458 1.00 76.81 186 ARG A N 1
ATOM 1452 C CA . ARG A 1 186 ? 22.398 -10.659 -31.372 1.00 76.81 186 ARG A CA 1
ATOM 1453 C C . ARG A 1 186 ? 20.918 -10.676 -31.721 1.00 76.81 186 ARG A C 1
ATOM 1455 O O . ARG A 1 186 ? 20.084 -10.758 -30.824 1.00 76.81 186 ARG A O 1
ATOM 1462 N N . LEU A 1 187 ? 20.616 -10.548 -33.007 1.00 74.00 187 LEU A N 1
ATOM 1463 C CA . LEU A 1 187 ? 19.239 -10.548 -33.505 1.00 74.00 187 LEU A CA 1
ATOM 1464 C C . LEU A 1 187 ? 18.680 -11.973 -33.616 1.00 74.00 187 LEU A C 1
ATOM 1466 O O . LEU A 1 187 ? 17.489 -12.174 -33.409 1.00 74.00 187 LEU A O 1
ATOM 1470 N N . GLU A 1 188 ? 19.551 -12.952 -33.874 1.00 76.44 188 GLU A N 1
ATOM 1471 C CA . GLU A 1 188 ? 19.222 -14.375 -33.976 1.00 76.44 188 GLU A CA 1
ATOM 1472 C C . GLU A 1 188 ? 20.303 -15.235 -33.303 1.00 76.44 188 GLU A C 1
ATOM 1474 O O . GLU A 1 188 ? 21.458 -14.818 -33.138 1.00 76.44 188 GLU A O 1
ATOM 1479 N N . GLU A 1 189 ? 19.928 -16.448 -32.898 1.00 69.38 189 GLU A N 1
ATOM 1480 C CA . GLU A 1 189 ? 20.845 -17.407 -32.287 1.00 69.38 189 GLU A CA 1
ATOM 1481 C C . GLU A 1 189 ? 21.912 -17.836 -33.311 1.00 69.38 189 GLU A C 1
ATOM 1483 O O . GLU A 1 189 ? 21.603 -18.361 -34.376 1.00 69.38 189 GLU A O 1
ATOM 1488 N N . GLY A 1 190 ? 23.185 -17.552 -33.012 1.00 72.56 190 GLY A N 1
ATOM 1489 C CA . GLY A 1 190 ? 24.315 -17.799 -33.920 1.00 72.56 190 GLY A CA 1
ATOM 1490 C C . GLY A 1 190 ? 24.730 -16.619 -34.811 1.00 72.56 190 GLY A C 1
ATOM 1491 O O . GLY A 1 190 ? 25.805 -16.684 -35.402 1.00 72.56 190 GLY A O 1
ATOM 1492 N N . ALA A 1 191 ? 23.965 -15.521 -34.857 1.00 76.56 191 ALA A N 1
ATOM 1493 C CA . ALA A 1 191 ? 24.335 -14.329 -35.626 1.00 76.56 191 ALA A CA 1
ATOM 1494 C C . ALA A 1 191 ? 25.502 -13.549 -34.990 1.00 76.56 191 ALA A C 1
ATOM 1496 O O . ALA A 1 191 ? 25.698 -13.570 -33.763 1.00 76.56 191 ALA A O 1
ATOM 1497 N N . GLU A 1 192 ? 26.257 -12.828 -35.828 1.00 79.06 192 GLU A N 1
ATOM 1498 C CA . GLU A 1 192 ? 27.257 -11.876 -35.349 1.00 79.06 192 GLU A CA 1
ATOM 1499 C C . GLU A 1 192 ? 26.576 -10.723 -34.597 1.00 79.06 192 GLU A C 1
ATOM 1501 O O . GLU A 1 192 ? 25.537 -10.215 -35.031 1.00 79.06 192 GLU A O 1
ATOM 1506 N N . PRO A 1 193 ? 27.130 -10.310 -33.447 1.00 81.62 193 PRO A N 1
ATOM 1507 C CA . PRO A 1 193 ? 26.581 -9.202 -32.688 1.00 81.62 193 PRO A CA 1
ATOM 1508 C C . PRO A 1 193 ? 26.734 -7.898 -33.478 1.00 81.62 193 PRO A C 1
ATOM 1510 O O . PRO A 1 193 ? 27.849 -7.482 -33.790 1.00 81.62 193 PRO A O 1
ATOM 1513 N N . VAL A 1 194 ? 25.614 -7.228 -33.751 1.00 82.75 194 VAL A N 1
ATOM 1514 C CA . VAL A 1 194 ? 25.613 -5.901 -34.380 1.00 82.75 194 VAL A CA 1
ATOM 1515 C C . VAL A 1 194 ? 25.479 -4.815 -33.312 1.00 82.75 194 VAL A C 1
ATOM 1517 O O . VAL A 1 194 ? 24.713 -4.993 -32.360 1.00 82.75 194 VAL A O 1
ATOM 1520 N N . PRO A 1 195 ? 26.207 -3.688 -33.421 1.00 85.00 195 PRO A N 1
ATOM 1521 C CA . PRO A 1 195 ? 26.062 -2.587 -32.474 1.00 85.00 195 PRO A CA 1
ATOM 1522 C C . PRO A 1 195 ? 24.621 -2.070 -32.441 1.00 85.00 195 PRO A C 1
ATOM 1524 O O . PRO A 1 195 ? 24.038 -1.808 -33.496 1.00 85.00 195 PRO A O 1
ATOM 1527 N N . GLN A 1 196 ? 24.058 -1.880 -31.247 1.00 85.50 196 GLN A N 1
ATOM 1528 C CA . GLN A 1 196 ? 22.660 -1.466 -31.080 1.00 85.50 196 GLN A CA 1
ATOM 1529 C C . GLN A 1 196 ? 22.306 -0.171 -31.816 1.00 85.50 196 GLN A C 1
ATOM 1531 O O . GLN A 1 196 ? 21.207 -0.065 -32.355 1.00 85.50 196 GLN A O 1
ATOM 1536 N N . TRP A 1 197 ? 23.234 0.785 -31.921 1.00 89.56 197 TRP A N 1
ATOM 1537 C CA . TRP A 1 197 ? 22.974 2.038 -32.638 1.00 89.56 197 TRP A CA 1
ATOM 1538 C C . TRP A 1 197 ? 22.607 1.840 -34.118 1.00 89.56 197 TRP A C 1
ATOM 1540 O O . TRP A 1 197 ? 21.897 2.671 -34.675 1.00 89.56 197 TRP A O 1
ATOM 1550 N N . THR A 1 198 ? 23.055 0.750 -34.754 1.00 90.31 198 THR A N 1
ATOM 1551 C CA . THR A 1 198 ? 22.745 0.448 -36.167 1.00 90.31 198 THR A CA 1
ATOM 1552 C C . THR A 1 198 ? 21.287 0.044 -36.386 1.00 90.31 198 THR A C 1
ATOM 1554 O O . THR A 1 198 ? 20.796 0.100 -37.511 1.00 90.31 198 THR A O 1
ATOM 1557 N N . LEU A 1 199 ? 20.586 -0.329 -35.312 1.00 90.00 199 LEU A N 1
ATOM 1558 C CA . LEU A 1 199 ? 19.169 -0.680 -35.337 1.00 90.00 199 LEU A CA 1
ATOM 1559 C C . LEU A 1 199 ? 18.267 0.564 -35.340 1.00 90.00 199 LEU A C 1
ATOM 1561 O O . LEU A 1 199 ? 17.091 0.453 -35.681 1.00 90.00 199 LEU A O 1
ATOM 1565 N N . ASP A 1 200 ? 18.796 1.741 -34.980 1.00 93.25 200 ASP A N 1
ATOM 1566 C CA . ASP A 1 200 ? 18.072 3.011 -35.055 1.00 93.25 200 ASP A CA 1
ATOM 1567 C C . ASP A 1 200 ? 18.208 3.614 -36.473 1.00 93.25 200 ASP A C 1
ATOM 1569 O O . ASP A 1 200 ? 19.312 3.987 -36.890 1.00 93.25 200 ASP A O 1
ATOM 1573 N N . PRO A 1 201 ? 17.103 3.772 -37.232 1.00 94.12 201 PRO A N 1
ATOM 1574 C CA . PRO A 1 201 ? 17.168 4.270 -38.608 1.00 94.12 201 PRO A CA 1
ATOM 1575 C C . PRO A 1 201 ? 17.710 5.700 -38.725 1.00 94.12 201 PRO A C 1
ATOM 1577 O O . PRO A 1 201 ? 18.344 6.055 -39.722 1.00 94.12 201 PRO A O 1
ATOM 1580 N N . SER A 1 202 ? 17.467 6.542 -37.717 1.00 94.38 202 SER A N 1
ATOM 1581 C CA . SER A 1 202 ? 17.948 7.926 -37.715 1.00 94.38 202 SER A CA 1
ATOM 1582 C C . SER A 1 202 ? 19.451 7.977 -37.462 1.00 94.38 202 SER A C 1
ATOM 1584 O O . SER A 1 202 ? 20.156 8.756 -38.103 1.00 94.38 202 SER A O 1
ATOM 1586 N N . ALA A 1 203 ? 19.948 7.135 -36.557 1.00 94.31 203 ALA A N 1
ATOM 1587 C CA . ALA A 1 203 ? 21.370 6.959 -36.308 1.00 94.31 203 ALA A CA 1
ATOM 1588 C C . ALA A 1 203 ? 22.086 6.435 -37.561 1.00 94.31 203 ALA A C 1
ATOM 1590 O O . ALA A 1 203 ? 23.104 7.002 -37.959 1.00 94.31 203 ALA A O 1
ATOM 1591 N N . MET A 1 204 ? 21.518 5.438 -38.247 1.00 95.50 204 MET A N 1
ATOM 1592 C CA . MET A 1 204 ? 22.100 4.908 -39.483 1.00 95.50 204 MET A CA 1
ATOM 1593 C C . MET A 1 204 ? 22.206 5.975 -40.580 1.00 95.50 204 MET A C 1
ATOM 1595 O O . MET A 1 204 ? 23.263 6.137 -41.188 1.00 95.50 204 MET A O 1
ATOM 1599 N N . LYS A 1 205 ? 21.162 6.789 -40.767 1.00 95.94 205 LYS A N 1
ATOM 1600 C CA . LYS A 1 205 ? 21.191 7.902 -41.726 1.00 95.94 205 LYS A CA 1
ATOM 1601 C C . LYS A 1 205 ? 22.291 8.924 -41.412 1.00 95.94 205 LYS A C 1
ATOM 1603 O O . LYS A 1 205 ? 22.963 9.399 -42.324 1.00 95.94 205 LYS A O 1
ATOM 1608 N N . ILE A 1 206 ? 22.489 9.264 -40.135 1.00 94.44 206 ILE A N 1
ATOM 1609 C CA . ILE A 1 206 ? 23.577 10.161 -39.707 1.00 94.44 206 ILE A CA 1
ATOM 1610 C C . ILE A 1 206 ? 24.939 9.540 -40.028 1.00 94.44 206 ILE A C 1
ATOM 1612 O O . ILE A 1 206 ? 25.818 10.220 -40.556 1.00 94.44 206 ILE A O 1
ATOM 1616 N N . TYR A 1 207 ? 25.115 8.252 -39.730 1.00 94.75 207 TYR A N 1
ATOM 1617 C CA . TYR A 1 207 ? 26.348 7.539 -40.046 1.00 94.75 207 TYR A CA 1
ATOM 1618 C C . TYR A 1 207 ? 26.654 7.579 -41.546 1.00 94.75 207 TYR A C 1
ATOM 1620 O O . TYR A 1 207 ? 27.758 7.964 -41.925 1.00 94.75 207 TYR A O 1
ATOM 1628 N N . GLU A 1 208 ? 25.683 7.245 -42.397 1.00 95.06 208 GLU A N 1
ATOM 1629 C CA . GLU A 1 208 ? 25.845 7.249 -43.856 1.00 95.06 208 GLU A CA 1
ATOM 1630 C C . GLU A 1 208 ? 26.259 8.623 -44.388 1.00 95.06 208 GLU A C 1
ATOM 1632 O O . GLU A 1 208 ? 27.146 8.712 -45.234 1.00 95.06 208 GLU A O 1
ATOM 1637 N N . GLN A 1 209 ? 25.681 9.699 -43.846 1.00 94.88 209 GLN A N 1
ATOM 1638 C CA . GLN A 1 209 ? 26.024 11.074 -44.223 1.00 94.88 209 GLN A CA 1
ATOM 1639 C C . GLN A 1 209 ? 27.447 11.482 -43.817 1.00 94.88 209 GLN A C 1
ATOM 1641 O O . GLN A 1 209 ? 28.050 12.334 -44.468 1.00 94.88 209 GLN A O 1
ATOM 1646 N N . LEU A 1 210 ? 27.981 10.911 -42.734 1.00 93.38 210 LEU A N 1
ATOM 1647 C CA . LEU A 1 210 ? 29.263 11.318 -42.153 1.00 93.38 21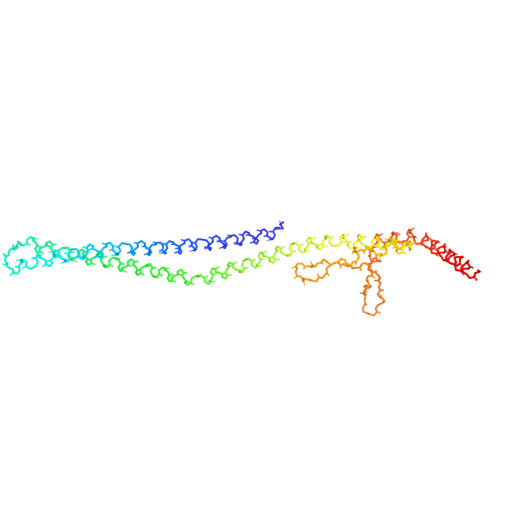0 LEU A CA 1
ATOM 1648 C C . LEU A 1 210 ? 30.420 10.368 -42.483 1.00 93.38 210 LEU A C 1
ATOM 1650 O O . LEU A 1 210 ? 31.579 10.758 -42.333 1.00 93.38 210 LEU A O 1
ATOM 1654 N N . ARG A 1 211 ? 30.139 9.138 -42.927 1.00 92.69 211 ARG A N 1
ATOM 1655 C CA . ARG A 1 211 ? 31.137 8.068 -43.081 1.00 92.69 211 ARG A CA 1
ATOM 1656 C C . ARG A 1 211 ? 32.303 8.462 -43.983 1.00 92.69 211 ARG A C 1
ATOM 1658 O O . ARG A 1 211 ? 33.455 8.203 -43.634 1.00 92.69 211 ARG A O 1
ATOM 1665 N N . ASP A 1 212 ? 32.022 9.084 -45.122 1.00 91.25 212 ASP A N 1
ATOM 1666 C CA . ASP A 1 212 ? 33.051 9.429 -46.109 1.00 91.25 212 ASP A CA 1
ATOM 1667 C C . ASP A 1 212 ? 33.953 10.570 -45.595 1.00 91.25 212 ASP A C 1
ATOM 1669 O O . ASP A 1 212 ? 35.179 10.544 -45.759 1.00 91.25 212 ASP A O 1
ATOM 1673 N N . LEU A 1 213 ? 33.373 11.521 -44.848 1.00 88.56 213 LEU A N 1
ATOM 1674 C CA . LEU A 1 213 ? 34.131 12.549 -44.128 1.00 88.56 213 LEU A CA 1
ATOM 1675 C C . LEU A 1 213 ? 35.039 11.922 -43.064 1.00 88.56 213 LEU A C 1
ATOM 1677 O O . LEU A 1 213 ? 36.208 12.289 -42.959 1.00 88.56 213 LEU A O 1
ATOM 1681 N N . GLY A 1 214 ? 34.552 10.939 -42.304 1.00 88.94 214 GLY A N 1
ATOM 1682 C CA . GLY A 1 214 ? 35.377 10.255 -41.306 1.00 88.94 214 GLY A CA 1
ATOM 1683 C C . GLY A 1 214 ? 36.456 9.346 -41.893 1.00 88.94 214 GLY A C 1
ATOM 1684 O O . GLY A 1 214 ? 37.518 9.195 -41.291 1.00 88.94 214 GLY A O 1
ATOM 1685 N N . GLN A 1 215 ? 36.244 8.750 -43.070 1.00 90.12 215 GLN A N 1
ATOM 1686 C CA . GLN A 1 215 ? 37.312 8.052 -43.803 1.00 90.12 215 GLN A CA 1
ATOM 1687 C C . GLN A 1 215 ? 38.432 9.018 -44.204 1.00 90.12 215 GLN A C 1
ATOM 1689 O O . GLN A 1 215 ? 39.615 8.708 -44.024 1.00 90.12 215 GLN A O 1
ATOM 1694 N N . THR A 1 216 ? 38.055 10.208 -44.672 1.00 90.06 216 THR A N 1
ATOM 1695 C CA . THR A 1 216 ? 39.002 11.284 -44.981 1.00 90.06 216 THR A CA 1
ATOM 1696 C C . THR A 1 216 ? 39.752 11.718 -43.719 1.00 90.06 216 THR A C 1
ATOM 1698 O O . THR A 1 216 ? 40.981 11.711 -43.707 1.00 90.06 216 THR A O 1
ATOM 1701 N N . ASN A 1 217 ? 39.036 11.989 -42.622 1.00 86.25 217 ASN A N 1
ATOM 1702 C CA . ASN A 1 217 ? 39.624 12.374 -41.336 1.00 86.25 217 ASN A CA 1
ATOM 1703 C C . ASN A 1 217 ? 40.618 11.325 -40.806 1.00 86.25 217 ASN A C 1
ATOM 1705 O O . ASN A 1 217 ? 41.733 11.665 -40.424 1.00 86.25 217 ASN A O 1
ATOM 1709 N N . ARG A 1 218 ? 40.272 10.032 -40.856 1.00 85.50 218 ARG A N 1
ATOM 1710 C CA . ARG A 1 218 ? 41.191 8.948 -40.462 1.00 85.50 218 ARG A CA 1
ATOM 1711 C C . ARG A 1 218 ? 42.453 8.906 -41.309 1.00 85.50 218 ARG A C 1
ATOM 1713 O O . ARG A 1 218 ? 43.533 8.662 -40.777 1.00 85.50 218 ARG A O 1
ATOM 1720 N N . THR A 1 219 ? 42.316 9.116 -42.616 1.00 89.38 219 THR A N 1
ATOM 1721 C CA . THR A 1 219 ? 43.467 9.164 -43.524 1.00 89.38 219 THR A CA 1
ATOM 1722 C C . THR A 1 219 ? 44.393 10.316 -43.144 1.00 89.38 219 THR A C 1
ATOM 1724 O O . THR A 1 219 ? 45.590 10.091 -42.991 1.00 89.38 219 THR A O 1
ATOM 1727 N N . LEU A 1 220 ? 43.836 11.505 -42.893 1.00 87.88 220 LEU A N 1
ATOM 1728 C CA . LEU A 1 220 ? 44.596 12.674 -42.444 1.00 87.88 220 LEU A CA 1
ATOM 1729 C C . LEU A 1 220 ? 45.292 12.430 -41.097 1.00 87.88 220 LEU A C 1
ATOM 1731 O O . LEU A 1 220 ? 46.496 12.631 -41.001 1.00 87.88 220 LEU A O 1
ATOM 1735 N N . GLN A 1 221 ? 44.582 11.911 -40.091 1.00 86.31 221 GLN A N 1
ATOM 1736 C CA . GLN A 1 221 ? 45.157 11.585 -38.776 1.00 86.31 221 GLN A CA 1
ATOM 1737 C C . GLN A 1 221 ? 46.236 10.494 -38.836 1.00 86.31 221 GLN A C 1
ATOM 1739 O O . GLN A 1 221 ? 47.120 10.434 -37.980 1.00 86.31 221 GLN A O 1
ATOM 1744 N N . ARG A 1 222 ? 46.143 9.565 -39.795 1.00 88.38 222 ARG A N 1
ATOM 1745 C CA . ARG A 1 222 ? 47.189 8.563 -40.023 1.00 88.38 222 ARG A CA 1
ATOM 1746 C C . ARG A 1 222 ? 48.430 9.219 -40.625 1.00 88.38 222 ARG A C 1
ATOM 1748 O O . ARG A 1 222 ? 49.512 9.011 -40.097 1.00 88.38 222 ARG A O 1
ATOM 1755 N N . MET A 1 223 ? 48.261 10.039 -41.663 1.00 91.75 223 MET A N 1
ATOM 1756 C CA . MET A 1 223 ? 49.367 10.775 -42.289 1.00 91.75 223 MET A CA 1
ATOM 1757 C C . MET A 1 223 ? 50.057 11.720 -41.299 1.00 91.75 223 MET A C 1
ATOM 1759 O O . MET A 1 223 ? 51.279 11.803 -41.281 1.00 91.75 223 MET A O 1
ATOM 1763 N N . GLU A 1 224 ? 49.289 12.408 -40.452 1.00 88.31 224 GLU A N 1
ATOM 1764 C CA . GLU A 1 224 ? 49.821 13.261 -39.385 1.00 88.31 224 GLU A CA 1
ATOM 1765 C C . GLU A 1 224 ? 50.681 12.459 -38.398 1.00 88.31 224 GLU A C 1
ATOM 1767 O O . GLU A 1 224 ? 51.801 12.865 -38.099 1.00 88.31 224 GLU A O 1
ATOM 1772 N N . ARG A 1 225 ? 50.202 11.294 -37.940 1.00 88.19 225 ARG A N 1
ATOM 1773 C CA . ARG A 1 225 ? 50.978 10.407 -37.059 1.00 88.19 225 ARG A CA 1
ATOM 1774 C C . ARG A 1 225 ? 52.254 9.896 -37.719 1.00 88.19 225 ARG A C 1
ATOM 1776 O O . ARG A 1 225 ? 53.310 9.990 -37.113 1.00 88.19 225 ARG A O 1
ATOM 1783 N N . GLU A 1 226 ? 52.174 9.430 -38.963 1.00 90.00 226 GLU A N 1
ATOM 1784 C CA . GLU A 1 226 ? 53.342 8.962 -39.722 1.00 90.00 226 GLU A CA 1
ATOM 1785 C C . GLU A 1 226 ? 54.398 10.073 -39.890 1.00 90.00 226 GLU A C 1
ATOM 1787 O O . GLU A 1 226 ? 55.592 9.815 -39.752 1.00 90.00 226 GLU A O 1
ATOM 1792 N N . MET A 1 227 ? 53.971 11.319 -40.128 1.00 87.06 227 MET A N 1
ATOM 1793 C CA . MET A 1 227 ? 54.861 12.487 -40.204 1.00 87.06 227 MET A CA 1
ATOM 1794 C C . MET A 1 227 ? 55.502 12.831 -38.854 1.00 87.06 227 MET A C 1
ATOM 1796 O O . MET A 1 227 ? 56.683 13.171 -38.800 1.00 87.06 227 MET A O 1
ATOM 1800 N N . LEU A 1 228 ? 54.735 12.767 -37.762 1.00 85.50 228 LEU A N 1
ATOM 1801 C CA . LEU A 1 228 ? 55.252 13.013 -36.415 1.00 85.50 228 LEU A CA 1
ATOM 1802 C C . LEU A 1 228 ? 56.255 11.930 -35.998 1.00 85.50 228 LEU A C 1
ATOM 1804 O O . LEU A 1 228 ? 57.333 12.268 -35.515 1.00 85.50 228 LEU A O 1
ATOM 1808 N N . ASP A 1 229 ? 55.955 10.658 -36.257 1.00 82.56 229 ASP A N 1
ATOM 1809 C CA . ASP A 1 229 ? 56.846 9.534 -35.952 1.00 82.56 229 ASP A CA 1
ATOM 1810 C C . ASP A 1 229 ? 58.145 9.602 -36.776 1.00 82.56 229 ASP A C 1
ATOM 1812 O O . ASP A 1 229 ? 59.228 9.335 -36.253 1.00 82.56 229 ASP A O 1
ATOM 1816 N N . ALA A 1 230 ? 58.067 10.039 -38.039 1.00 76.31 230 ALA A N 1
ATOM 1817 C CA . ALA A 1 230 ? 59.241 10.264 -38.883 1.00 76.31 230 ALA A CA 1
ATOM 1818 C C . ALA A 1 230 ? 60.146 11.407 -38.377 1.00 76.31 230 ALA A C 1
ATOM 1820 O O . ALA A 1 230 ? 61.361 11.330 -38.542 1.00 76.31 230 ALA A O 1
ATOM 1821 N N . ASN A 1 231 ? 59.578 12.435 -37.735 1.00 63.28 231 ASN A N 1
ATOM 1822 C CA . ASN A 1 231 ? 60.322 13.581 -37.193 1.00 63.28 231 ASN A CA 1
ATOM 1823 C C . ASN A 1 231 ? 60.900 13.349 -35.785 1.00 63.28 231 ASN A C 1
ATOM 1825 O O . ASN A 1 231 ? 61.764 14.108 -35.356 1.00 63.28 231 ASN A O 1
ATOM 1829 N N . VAL A 1 232 ? 60.434 12.337 -35.047 1.00 60.66 232 VAL A N 1
ATOM 1830 C CA . VAL A 1 232 ? 60.980 11.960 -33.724 1.00 60.66 232 VAL A CA 1
ATOM 1831 C C . VAL A 1 232 ? 62.153 10.968 -33.856 1.00 60.66 232 VAL A C 1
ATOM 1833 O O . VAL A 1 232 ? 62.921 10.785 -32.914 1.00 60.66 232 VAL A O 1
ATOM 1836 N N . GLY A 1 233 ? 62.320 10.346 -35.029 1.00 56.72 233 GLY A N 1
ATOM 1837 C CA . GLY A 1 233 ? 63.402 9.404 -35.348 1.00 56.72 233 GLY A CA 1
ATOM 1838 C C . GLY A 1 233 ? 64.675 10.010 -35.963 1.00 56.72 233 GLY A C 1
ATOM 1839 O O . GLY A 1 233 ? 65.556 9.245 -36.360 1.00 56.72 233 GLY A O 1
ATOM 1840 N N . THR A 1 234 ? 64.779 11.340 -36.056 1.00 50.00 234 THR A N 1
ATOM 1841 C CA . THR A 1 234 ? 65.979 12.097 -36.482 1.00 50.00 234 THR A CA 1
ATOM 1842 C C . THR A 1 234 ? 66.491 12.975 -35.356 1.00 50.00 234 THR A C 1
ATOM 1844 O O . THR A 1 234 ? 67.726 13.040 -35.179 1.00 50.00 234 THR A O 1
#

Secondary structure (DSSP, 8-state):
--HHHHHHHHHHHHHHHHHHHHHHHHHHHHHHHHHHHHHHHHHHHHHHHHHHHHHHHHHHHHTT---HHHHHHHHHHHHHHHHHHHHHHHHHHHHHHHHHHHHTTHHHHHHHHHHHHHHHHHHHHHHHHHHHHHHHHHHHHHHHHHHHHHHHH--GGGT--GGGG---B-TTT-SB----TTSEE-SSTTPPPEEGGGGSHHHHHHHHHHHHHHHHHHHHHHHHHHHHHHHH--

Foldseek 3Di:
DDPVLVVLVVVLVVLVVVVVVLVVLLVVLVVLVVVLVVVVVVLVVVVVVLVVVLVVQVVCVVVVNDDPVSVVVNVVVVVVSVVVVVVSVVSVVVSVVVNVVSVVCPVVSVVSNVVSVVVSVVVVLVVVLVVLLVVLVVLLLVLLLLVLLCLLAVPCVSVDDCSLVDFDARSPPRHGSRDRQQWFDDPDDPDDGDRNSCVRPNSVVSSVVRNVNNVVVVVVVVVVVVVVVVVVVD

Sequence (234 aa):
MKPETQKQYAATLKIFKAADAYISQHRKVDEAFAALEVERQAMEKGHKEFLATAGHIEARRLLGETTEADSQQVSAGLLQVRDQQDRLAAARSALEERKKTLSAQIEAQAEAANGSLSDLSSAIAKEMDEELRRIVENLNSFAARCYAIYSGTHYDSWRNRDMFSLRINSLESGGNIFEDPTHGKRLEEGAEPVPQWTLDPSAMKIYEQLRDLGQTNRTLQRMEREMLDANVGT

pLDDT: mean 89.33, std 7.59, range [50.0, 96.94]

Radius of gyration: 43.36 Å; chains: 1; bounding box: 107×31×116 Å